Protein AF-A0A948U7I0-F1 (afdb_monomer_lite)

Secondary structure (DSSP, 8-state):
-HHHHHHHHHHHHHHHHHHHH--GGGG----TT-TT-EEEEEEETTTTEEEES--GGGT--TT-EEEEEETTEEEEEEEEEEE-SS-EEEEEEEE-TT----TT-EEEE-HHHHHHHHHHHHHHHHHHHHHHHHHHHHHHHTT-HHHHHHHHHHHHHH-TT-HHHHHHHHHHHHHHHHHHHHHHHHHHHHHHHTT-HHHHHHHHHHHHHH-TT-HHHHHHHHHHHHHHHHHHT-------EEE-S-HHHHHHHHHHHHHHTT-EEEEEETTTTEEEEEE-------HHHHSSS------EEEEEEEEEE-TTSSSEEEEEEEEEEE--B-TT--B-----PPPHHHHHHHHHHHHHHHHHHHT-

pLDDT: mean 75.46, std 20.77, range [37.53, 97.88]

Structure (mmCIF, N/CA/C/O backbone):
data_AF-A0A948U7I0-F1
#
_entry.id   AF-A0A948U7I0-F1
#
loop_
_atom_site.group_PDB
_atom_site.id
_atom_site.type_symbol
_atom_site.label_atom_id
_atom_site.label_alt_id
_atom_site.label_comp_id
_atom_site.label_asym_id
_atom_site.label_entity_id
_atom_site.label_seq_id
_atom_site.pdbx_PDB_ins_code
_atom_site.Cartn_x
_atom_site.Cartn_y
_atom_site.Cartn_z
_atom_site.occupancy
_atom_site.B_iso_or_equiv
_atom_site.auth_seq_id
_atom_site.auth_comp_id
_atom_site.auth_asym_id
_atom_site.auth_atom_id
_atom_site.pdbx_PDB_model_num
ATOM 1 N N . MET A 1 1 ? 48.277 18.940 -44.108 1.00 48.91 1 MET A N 1
ATOM 2 C CA . MET A 1 1 ? 47.337 19.719 -43.262 1.00 48.91 1 MET A CA 1
ATOM 3 C C . MET A 1 1 ? 46.319 20.569 -44.038 1.00 48.91 1 MET A C 1
ATOM 5 O O . MET A 1 1 ? 45.149 20.509 -43.685 1.00 48.91 1 MET A O 1
ATOM 9 N N . LYS A 1 2 ? 46.681 21.292 -45.117 1.00 46.94 2 LYS A N 1
ATOM 10 C CA . LYS A 1 2 ? 45.746 22.179 -45.858 1.00 46.94 2 LYS A CA 1
ATOM 11 C C . LYS A 1 2 ? 44.497 21.490 -46.459 1.00 46.94 2 LYS A C 1
ATOM 13 O O . LYS A 1 2 ? 43.413 22.058 -46.400 1.00 46.94 2 LYS A O 1
ATOM 18 N N . ARG A 1 3 ? 44.599 20.244 -46.953 1.00 46.16 3 ARG A N 1
ATOM 19 C CA . ARG A 1 3 ? 43.441 19.487 -47.492 1.00 46.16 3 ARG A CA 1
ATOM 20 C C . ARG A 1 3 ? 42.407 19.074 -46.429 1.00 46.16 3 ARG A C 1
ATOM 22 O O . ARG A 1 3 ? 41.221 19.047 -46.737 1.00 46.16 3 ARG A O 1
ATOM 29 N N . CYS A 1 4 ? 42.818 18.811 -45.183 1.00 48.84 4 CYS A N 1
ATOM 30 C CA . CYS A 1 4 ? 41.876 18.496 -44.097 1.00 48.84 4 CYS A CA 1
ATOM 31 C C . CYS A 1 4 ? 41.124 19.740 -43.611 1.00 48.84 4 CYS A C 1
ATOM 33 O O . CYS A 1 4 ? 39.935 19.656 -43.322 1.00 48.84 4 CYS A O 1
ATOM 35 N N . PHE A 1 5 ? 41.792 20.898 -43.568 1.00 53.66 5 PHE A N 1
ATOM 36 C CA . PHE A 1 5 ? 41.174 22.154 -43.131 1.00 53.66 5 PHE A CA 1
ATOM 37 C C . PHE A 1 5 ? 40.103 22.647 -44.114 1.00 53.66 5 PHE A C 1
ATOM 39 O O . PHE A 1 5 ? 39.033 23.083 -43.694 1.00 53.66 5 PHE A O 1
ATOM 46 N N . LEU A 1 6 ? 40.349 22.498 -45.422 1.00 59.66 6 LEU A N 1
ATOM 47 C CA . LEU A 1 6 ? 39.388 22.884 -46.458 1.00 59.66 6 LEU A CA 1
ATOM 48 C C . LEU A 1 6 ? 38.150 21.971 -46.467 1.00 59.66 6 LEU A C 1
ATOM 50 O O . LEU A 1 6 ? 37.025 22.467 -46.502 1.00 59.66 6 LEU A O 1
ATOM 54 N N . LYS A 1 7 ? 38.345 20.648 -46.322 1.00 59.06 7 LYS A N 1
ATOM 55 C CA . LYS A 1 7 ? 37.235 19.700 -46.113 1.00 59.06 7 LYS A CA 1
ATOM 56 C C . LYS A 1 7 ? 36.417 20.062 -44.865 1.00 59.06 7 LYS A C 1
ATOM 58 O O . LYS A 1 7 ? 35.193 20.000 -44.888 1.00 59.06 7 LYS A O 1
ATOM 63 N N . PHE A 1 8 ? 37.073 20.492 -43.786 1.00 60.41 8 PHE A N 1
ATOM 64 C CA . PHE A 1 8 ? 36.407 20.822 -42.525 1.00 60.41 8 PHE A CA 1
ATOM 65 C C . PHE A 1 8 ? 35.546 22.092 -42.602 1.00 60.41 8 PHE A C 1
ATOM 67 O O . PHE A 1 8 ? 34.395 22.077 -42.160 1.00 60.41 8 PHE A O 1
ATOM 74 N N . ALA A 1 9 ? 36.075 23.171 -43.186 1.00 69.00 9 ALA A N 1
ATOM 75 C CA . ALA A 1 9 ? 35.348 24.431 -43.344 1.00 69.00 9 ALA A CA 1
ATOM 76 C C . ALA A 1 9 ? 34.135 24.275 -44.278 1.00 69.00 9 ALA A C 1
ATOM 78 O O . ALA A 1 9 ? 33.042 24.749 -43.966 1.00 69.00 9 ALA A O 1
ATOM 79 N N . MET A 1 10 ? 34.294 23.526 -45.372 1.00 66.44 10 MET A N 1
ATOM 80 C CA . MET A 1 10 ? 33.235 23.329 -46.360 1.00 66.44 10 MET A CA 1
ATOM 81 C C . MET A 1 10 ? 32.097 22.433 -45.846 1.00 66.44 10 MET A C 1
ATOM 83 O O . MET A 1 10 ? 30.933 22.731 -46.099 1.00 66.44 10 MET A O 1
ATOM 87 N N . VAL A 1 11 ? 32.391 21.397 -45.047 1.00 62.66 11 VAL A N 1
ATOM 88 C CA . VAL A 1 11 ? 31.353 20.563 -44.404 1.00 62.66 11 VAL A CA 1
ATOM 89 C C . VAL A 1 11 ? 30.527 21.370 -43.398 1.00 62.66 11 VAL A C 1
ATOM 91 O O . VAL A 1 11 ? 29.320 21.161 -43.284 1.00 62.66 11 VAL A O 1
ATOM 94 N N . ILE A 1 12 ? 31.149 22.297 -42.661 1.00 65.56 12 ILE A N 1
ATOM 95 C CA . ILE A 1 12 ? 30.419 23.185 -41.745 1.00 65.56 12 ILE A CA 1
ATOM 96 C C . ILE A 1 12 ? 29.505 24.120 -42.536 1.00 65.56 12 ILE A C 1
ATOM 98 O O . ILE A 1 12 ? 28.325 24.189 -42.205 1.00 65.56 12 ILE A O 1
ATOM 102 N N . PHE A 1 13 ? 30.023 24.746 -43.596 1.00 71.12 13 PHE A N 1
ATOM 103 C CA . PHE A 1 13 ? 29.279 25.678 -44.444 1.00 71.12 13 PHE A CA 1
ATOM 104 C C . PHE A 1 13 ? 28.100 25.006 -45.174 1.00 71.12 13 PHE A C 1
ATOM 106 O O . PHE A 1 13 ? 26.979 25.518 -45.150 1.00 71.12 13 PHE A O 1
ATOM 113 N N . MET A 1 14 ? 28.308 23.807 -45.728 1.00 63.12 14 MET A N 1
ATOM 114 C CA . MET A 1 14 ? 27.259 23.012 -46.379 1.00 63.12 14 MET A CA 1
ATOM 115 C C . MET A 1 14 ? 26.174 22.546 -45.401 1.00 63.12 14 MET A C 1
ATOM 117 O O . MET A 1 14 ? 24.993 22.618 -45.724 1.00 63.12 14 MET A O 1
ATOM 121 N N . LEU A 1 15 ? 26.528 22.118 -44.183 1.00 55.41 15 LEU A N 1
ATOM 122 C CA . LEU A 1 15 ? 25.527 21.715 -43.183 1.00 55.41 15 LEU A CA 1
ATOM 123 C C . LEU A 1 15 ? 24.644 22.888 -42.724 1.00 55.41 15 LEU A C 1
ATOM 125 O O . LEU A 1 15 ? 23.474 22.669 -42.414 1.00 55.41 15 LEU A O 1
ATOM 129 N N . THR A 1 16 ? 25.170 24.117 -42.699 1.00 62.78 16 THR A N 1
ATOM 130 C CA . THR A 1 16 ? 24.367 25.330 -42.458 1.00 62.78 16 THR A CA 1
ATOM 131 C C . THR A 1 16 ? 23.442 25.665 -43.627 1.00 62.78 16 THR A C 1
ATOM 133 O O . THR A 1 16 ? 22.293 26.021 -43.386 1.00 62.78 16 THR A O 1
ATOM 136 N N . LEU A 1 17 ? 23.884 25.483 -44.876 1.00 57.69 17 LEU A N 1
ATOM 137 C CA . LEU A 1 17 ? 23.057 25.731 -46.067 1.00 57.69 17 LEU A CA 1
ATOM 138 C C . LEU A 1 17 ? 21.932 24.698 -46.233 1.00 57.69 17 LEU A C 1
ATOM 140 O O . LEU A 1 17 ? 20.801 25.056 -46.552 1.00 57.69 17 LEU A O 1
ATOM 144 N N . ILE A 1 18 ? 22.204 23.422 -45.946 1.00 55.38 18 ILE A N 1
ATOM 145 C CA . ILE A 1 18 ? 21.203 22.345 -46.028 1.00 55.38 18 ILE A CA 1
ATOM 146 C C . ILE A 1 18 ? 20.072 22.562 -45.008 1.00 55.38 18 ILE A C 1
ATOM 148 O O . ILE A 1 18 ? 18.928 22.217 -45.292 1.00 55.38 18 ILE A O 1
ATOM 152 N N . SER A 1 19 ? 20.332 23.213 -43.867 1.00 52.69 19 SER A N 1
ATOM 153 C CA . SER A 1 19 ? 19.273 23.573 -42.909 1.00 52.69 19 SER A CA 1
ATOM 154 C C . SER A 1 19 ? 18.210 24.518 -43.491 1.00 52.69 19 SER A C 1
ATOM 156 O O . SER A 1 19 ? 17.125 24.594 -42.921 1.00 52.69 19 SER A O 1
ATOM 158 N N . GLY A 1 20 ? 18.507 25.226 -44.589 1.00 46.78 20 GLY A N 1
ATOM 159 C CA . GLY A 1 20 ? 17.573 26.125 -45.274 1.00 46.78 20 GLY A CA 1
ATOM 160 C C . GLY A 1 20 ? 16.960 25.569 -46.566 1.00 46.78 20 GLY A C 1
ATOM 161 O O . GLY A 1 20 ? 16.037 26.183 -47.084 1.00 46.78 20 GLY A O 1
ATOM 162 N N . TYR A 1 21 ? 17.446 24.435 -47.093 1.00 45.91 21 TYR A N 1
ATOM 163 C CA . TYR A 1 21 ? 17.105 23.959 -48.450 1.00 45.91 21 TYR A CA 1
ATOM 164 C C . TYR A 1 21 ? 16.397 22.595 -48.508 1.00 45.91 21 TYR A C 1
ATOM 166 O O . TYR A 1 21 ? 16.051 22.117 -49.589 1.00 45.91 21 TYR A O 1
ATOM 174 N N . VAL A 1 22 ? 16.170 21.933 -47.370 1.00 44.09 22 VAL A N 1
ATOM 175 C CA . VAL A 1 22 ? 15.432 20.661 -47.360 1.00 44.09 22 VAL A CA 1
ATOM 176 C C . VAL A 1 22 ? 13.934 20.948 -47.466 1.00 44.09 22 VAL A C 1
ATOM 178 O O . VAL A 1 22 ? 13.287 21.293 -46.481 1.00 44.09 22 VAL A O 1
ATOM 181 N N . SER A 1 23 ? 13.399 20.789 -48.679 1.00 42.59 23 SER A N 1
ATOM 182 C CA . SER A 1 23 ? 11.959 20.790 -48.958 1.00 42.59 23 SER A CA 1
ATOM 183 C C . SER A 1 23 ? 11.224 19.789 -48.053 1.00 42.59 23 SER A C 1
ATOM 185 O O . SER A 1 23 ? 11.669 18.648 -47.877 1.00 42.59 23 SER A O 1
ATOM 187 N N . SER A 1 24 ? 10.095 20.215 -47.479 1.00 49.28 24 SER A N 1
ATOM 188 C CA . SER A 1 24 ? 9.271 19.454 -46.526 1.00 49.28 24 SER A CA 1
ATOM 189 C C . SER A 1 24 ? 8.786 18.101 -47.057 1.00 49.28 24 SER A C 1
ATOM 191 O O . SER A 1 24 ? 8.511 17.195 -46.269 1.00 49.28 24 SER A O 1
ATOM 193 N N . ASP A 1 25 ? 8.761 17.918 -48.375 1.00 41.22 25 ASP A N 1
ATOM 194 C CA . ASP A 1 25 ? 8.240 16.710 -49.021 1.00 41.22 25 ASP A CA 1
ATOM 195 C C . ASP A 1 25 ? 9.166 15.486 -48.899 1.00 41.22 25 ASP A C 1
ATOM 197 O O . ASP A 1 25 ? 8.699 14.347 -48.941 1.00 41.22 25 ASP A O 1
ATOM 201 N N . ALA A 1 26 ? 10.471 15.674 -48.653 1.00 44.03 26 ALA A N 1
ATOM 202 C CA . ALA A 1 26 ? 11.415 14.563 -48.456 1.00 44.03 26 ALA A CA 1
ATOM 203 C C . ALA A 1 26 ? 11.403 13.976 -47.025 1.00 44.03 26 ALA A C 1
ATOM 205 O O . ALA A 1 26 ? 12.039 12.949 -46.767 1.00 44.03 26 ALA A O 1
ATOM 206 N N . LEU A 1 27 ? 10.684 14.610 -46.091 1.00 45.09 27 LEU A N 1
ATOM 207 C CA . LEU A 1 27 ? 10.578 14.216 -44.679 1.00 45.09 27 LEU A CA 1
ATOM 208 C C . LEU A 1 27 ? 9.350 13.342 -44.368 1.00 45.09 27 LEU A C 1
ATOM 210 O O . LEU A 1 27 ? 9.202 12.877 -43.236 1.00 45.09 27 LEU A O 1
ATOM 214 N N . ALA A 1 28 ? 8.480 13.083 -45.346 1.00 43.69 28 ALA A N 1
ATOM 215 C CA . ALA A 1 28 ? 7.248 12.335 -45.127 1.00 43.69 28 ALA A CA 1
ATOM 216 C C . ALA A 1 28 ? 7.418 10.826 -45.400 1.00 43.69 28 ALA A C 1
ATOM 218 O O . ALA A 1 28 ? 7.770 10.410 -46.501 1.00 43.69 28 ALA A O 1
ATOM 219 N N . LYS A 1 29 ? 7.054 10.017 -44.391 1.00 42.56 29 LYS A N 1
ATOM 220 C CA . LYS A 1 29 ? 6.956 8.537 -44.357 1.00 42.56 29 LYS A CA 1
ATOM 221 C C . LYS A 1 29 ? 8.231 7.767 -43.978 1.00 42.56 29 LYS A C 1
ATOM 223 O O . LYS A 1 29 ? 8.702 6.909 -44.719 1.00 42.56 29 LYS A O 1
ATOM 228 N N . THR A 1 30 ? 8.690 7.938 -42.742 1.00 42.84 30 THR A N 1
ATOM 229 C CA . THR A 1 30 ? 9.274 6.821 -41.980 1.00 42.84 30 THR A CA 1
ATOM 230 C C . THR A 1 30 ? 8.365 6.533 -40.788 1.00 42.84 30 THR A C 1
ATOM 232 O O . THR A 1 30 ? 7.990 7.441 -40.045 1.00 42.84 30 THR A O 1
ATOM 235 N N . LYS A 1 31 ? 7.918 5.276 -40.641 1.00 41.69 31 LYS A N 1
ATOM 236 C CA . LYS A 1 31 ? 7.139 4.850 -39.471 1.00 41.69 31 LYS A CA 1
ATOM 237 C C . LYS A 1 31 ? 7.971 5.153 -38.223 1.00 41.69 31 LYS A C 1
ATOM 239 O O . LYS A 1 31 ? 9.112 4.718 -38.100 1.00 41.69 31 LYS A O 1
ATOM 244 N N . LYS A 1 32 ? 7.392 5.949 -37.331 1.00 38.66 32 LYS A N 1
ATOM 245 C CA . LYS A 1 32 ? 7.986 6.398 -36.073 1.00 38.66 32 LYS A CA 1
ATOM 246 C C . LYS A 1 32 ? 8.300 5.160 -35.218 1.00 38.66 32 LYS A C 1
ATOM 248 O O . LYS A 1 32 ? 7.370 4.538 -34.720 1.00 38.66 32 LYS A O 1
ATOM 253 N N . GLY A 1 33 ? 9.576 4.791 -35.081 1.00 40.56 33 GLY A N 1
ATOM 254 C CA . GLY A 1 33 ? 10.010 3.777 -34.110 1.00 40.56 33 GLY A CA 1
ATOM 255 C C . GLY A 1 33 ? 10.994 2.712 -34.592 1.00 40.56 33 GLY A C 1
ATOM 256 O O . GLY A 1 33 ? 11.504 1.994 -33.742 1.00 40.56 33 GLY A O 1
ATOM 257 N N . ASP A 1 34 ? 11.310 2.621 -35.887 1.00 48.25 34 ASP A N 1
ATOM 258 C CA . ASP A 1 34 ? 12.339 1.688 -36.360 1.00 48.25 34 ASP A CA 1
ATOM 259 C C . ASP A 1 34 ? 13.625 2.472 -36.704 1.00 48.25 34 ASP A C 1
ATOM 261 O O . ASP A 1 34 ? 13.698 3.094 -37.767 1.00 48.25 34 ASP A O 1
ATOM 265 N N . PRO A 1 35 ? 14.645 2.515 -35.819 1.00 51.53 35 PRO A N 1
ATOM 266 C CA . PRO A 1 35 ? 15.915 3.226 -36.053 1.00 51.53 35 PRO A CA 1
ATOM 267 C C . PRO A 1 35 ? 16.783 2.574 -37.147 1.00 51.53 35 PRO A C 1
ATOM 269 O O . PRO A 1 35 ? 17.958 2.892 -37.315 1.00 51.53 35 PRO A O 1
ATOM 272 N N . SER A 1 36 ? 16.224 1.615 -37.874 1.00 61.44 36 SER A N 1
ATOM 273 C CA . SER A 1 36 ? 16.934 0.641 -38.688 1.00 61.44 36 SER A CA 1
ATOM 274 C C . SER A 1 36 ? 17.182 1.104 -40.127 1.00 61.44 36 SER A C 1
ATOM 276 O O . SER A 1 36 ? 18.024 0.511 -40.803 1.00 61.44 36 SER A O 1
ATOM 278 N N . PHE A 1 37 ? 16.527 2.179 -40.594 1.00 81.44 37 PHE A N 1
ATOM 279 C CA . PHE A 1 37 ? 16.664 2.655 -41.975 1.00 81.44 37 PHE A CA 1
ATOM 280 C C . PHE A 1 37 ? 16.735 4.184 -42.070 1.00 81.44 37 PHE A C 1
ATOM 282 O O . PHE A 1 37 ? 15.770 4.893 -41.789 1.00 81.44 37 PHE A O 1
ATOM 289 N N . GLY A 1 38 ? 17.878 4.691 -42.524 1.00 93.19 38 GLY A N 1
ATOM 290 C CA . GLY A 1 38 ? 18.048 6.080 -42.947 1.00 93.19 38 GLY A CA 1
ATOM 291 C C . GLY A 1 38 ? 18.065 6.215 -44.464 1.00 93.19 38 GLY A C 1
ATOM 292 O O . GLY A 1 38 ? 17.930 5.238 -45.199 1.00 93.19 38 GLY A O 1
ATOM 293 N N . ARG A 1 39 ? 18.304 7.431 -44.947 1.00 95.62 39 ARG A N 1
ATOM 294 C CA . ARG A 1 39 ? 18.554 7.750 -46.352 1.00 95.62 39 ARG A CA 1
ATOM 295 C C . ARG A 1 39 ? 19.706 8.731 -46.499 1.00 95.62 39 ARG A C 1
ATOM 297 O O . ARG A 1 39 ? 19.917 9.591 -45.641 1.00 95.62 39 ARG A O 1
ATOM 304 N N . ILE A 1 40 ? 20.401 8.631 -47.626 1.00 96.94 40 ILE A N 1
ATOM 305 C CA . ILE A 1 40 ? 21.350 9.650 -48.076 1.00 96.94 40 ILE A CA 1
ATOM 306 C C . ILE A 1 40 ? 20.556 10.885 -48.514 1.00 96.94 40 ILE A C 1
ATOM 308 O O . ILE A 1 40 ? 19.725 10.794 -49.416 1.00 96.94 40 ILE A O 1
ATOM 312 N N . VAL A 1 41 ? 20.812 12.031 -47.886 1.00 96.75 41 VAL A N 1
ATOM 313 C CA . VAL A 1 41 ? 20.196 13.326 -48.240 1.00 96.75 41 VAL A CA 1
ATOM 314 C C . VAL A 1 41 ? 21.111 14.194 -49.094 1.00 96.75 41 VAL A C 1
ATOM 316 O O . VAL A 1 41 ? 20.632 15.042 -49.836 1.00 96.75 41 VAL A O 1
ATOM 319 N N . TYR A 1 42 ? 22.421 13.967 -49.019 1.00 96.44 42 TYR A N 1
ATOM 320 C CA . TYR A 1 42 ? 23.416 14.676 -49.814 1.00 96.44 42 TYR A CA 1
ATOM 321 C C . TYR A 1 42 ? 24.613 13.767 -50.083 1.00 96.44 42 TYR A C 1
ATOM 323 O O . TYR A 1 42 ? 24.980 12.956 -49.230 1.00 96.44 42 TYR A O 1
ATOM 331 N N . ILE A 1 43 ? 25.233 13.918 -51.251 1.00 95.62 43 ILE A N 1
ATOM 332 C CA . ILE A 1 43 ? 26.447 13.199 -51.625 1.00 95.62 43 ILE A CA 1
ATOM 333 C C . ILE A 1 43 ? 27.387 14.104 -52.413 1.00 95.62 43 ILE A C 1
ATOM 335 O O . ILE A 1 43 ? 26.969 14.798 -53.335 1.00 95.62 43 ILE A O 1
ATOM 339 N N . ASP A 1 44 ? 28.667 14.025 -52.074 1.00 93.69 44 ASP A N 1
ATOM 340 C CA . ASP A 1 44 ? 29.772 14.563 -52.851 1.00 93.69 44 ASP A CA 1
ATOM 341 C C . ASP A 1 44 ? 30.739 13.416 -53.175 1.00 93.69 44 ASP A C 1
ATOM 343 O O . ASP A 1 44 ? 31.537 12.977 -52.340 1.00 93.69 44 ASP A O 1
ATOM 347 N N . GLN A 1 45 ? 30.635 12.892 -54.399 1.00 90.19 45 GLN A N 1
ATOM 348 C CA . GLN A 1 45 ? 31.451 11.762 -54.854 1.00 90.19 45 GLN A CA 1
ATOM 349 C C . GLN A 1 45 ? 32.924 12.149 -55.022 1.00 90.19 45 GLN A C 1
ATOM 351 O O . GLN A 1 45 ? 33.797 11.318 -54.780 1.00 90.19 45 GLN A O 1
ATOM 356 N N . ASN A 1 46 ? 33.210 13.410 -55.359 1.00 89.75 46 ASN A N 1
ATOM 357 C CA . ASN A 1 46 ? 34.578 13.900 -55.531 1.00 89.75 46 ASN A CA 1
ATOM 358 C C . ASN A 1 46 ? 35.315 13.945 -54.189 1.00 89.75 46 ASN A C 1
ATOM 360 O O . ASN A 1 46 ? 36.520 13.704 -54.120 1.00 89.75 46 ASN A O 1
ATOM 364 N N . MET A 1 47 ? 34.588 14.234 -53.108 1.00 89.81 47 MET A N 1
ATOM 365 C CA . MET A 1 47 ? 35.146 14.263 -51.756 1.00 89.81 47 MET A CA 1
ATOM 366 C C . MET A 1 47 ? 35.029 12.940 -50.992 1.00 89.81 47 MET A C 1
ATOM 368 O O . MET A 1 47 ? 35.570 12.869 -49.882 1.00 89.81 47 MET A O 1
ATOM 372 N N . ALA A 1 48 ? 34.392 11.924 -51.590 1.00 92.44 48 ALA A N 1
ATOM 373 C CA . ALA A 1 48 ? 34.031 10.650 -50.967 1.00 92.44 48 ALA A CA 1
ATOM 374 C C . ALA A 1 48 ? 33.209 10.842 -49.680 1.00 92.44 48 ALA A C 1
ATOM 376 O O . ALA A 1 48 ? 33.517 10.270 -48.638 1.00 92.44 48 ALA A O 1
ATOM 377 N N . PHE A 1 49 ? 32.176 11.682 -49.750 1.00 94.12 49 PHE A N 1
ATOM 378 C CA . PHE A 1 49 ? 31.440 12.172 -48.588 1.00 94.12 49 PHE A CA 1
ATOM 379 C C . PHE A 1 49 ? 29.925 12.098 -48.797 1.00 94.12 49 PHE A C 1
ATOM 381 O O . PHE A 1 49 ? 29.419 12.408 -49.875 1.00 94.12 49 PHE A O 1
ATOM 388 N N . VAL A 1 50 ? 29.180 11.741 -47.752 1.00 96.75 50 VAL A N 1
ATOM 389 C CA . VAL A 1 50 ? 27.712 11.728 -47.746 1.00 96.75 50 VAL A CA 1
ATOM 390 C C . VAL A 1 50 ? 27.149 12.338 -46.466 1.00 96.75 50 VAL A C 1
ATOM 392 O O . VAL A 1 50 ? 27.777 12.324 -45.408 1.00 96.75 50 VAL A O 1
ATOM 395 N N . VAL A 1 51 ? 25.915 12.829 -46.541 1.00 96.56 51 VAL A N 1
ATOM 396 C CA . VAL A 1 51 ? 25.105 13.177 -45.368 1.00 96.56 51 VAL A CA 1
ATOM 397 C C . VAL A 1 51 ? 23.887 12.269 -45.341 1.00 96.56 51 VAL A C 1
ATOM 399 O O . VAL A 1 51 ? 23.199 12.111 -46.351 1.00 96.56 51 VAL A O 1
ATOM 402 N N . ILE A 1 52 ? 23.606 11.694 -44.176 1.00 96.62 52 ILE A N 1
ATOM 403 C CA . ILE A 1 52 ? 22.441 10.845 -43.924 1.00 96.62 52 ILE A CA 1
ATOM 404 C C . ILE A 1 52 ? 21.473 11.527 -42.960 1.00 96.62 52 ILE A C 1
ATOM 406 O O . ILE A 1 52 ? 21.888 12.266 -42.064 1.00 96.62 52 ILE A O 1
ATOM 410 N N . ASN A 1 53 ? 20.178 11.251 -43.110 1.00 95.31 53 ASN A N 1
ATOM 411 C CA . ASN A 1 53 ? 19.113 11.745 -42.221 1.00 95.31 53 ASN A CA 1
ATOM 412 C C . ASN A 1 53 ? 18.997 10.979 -40.890 1.00 95.31 53 ASN A C 1
ATOM 414 O O . ASN A 1 53 ? 17.904 10.857 -40.342 1.00 95.31 53 ASN A O 1
ATOM 418 N N . LEU A 1 54 ? 20.120 10.469 -40.387 1.00 93.06 54 LEU A N 1
ATOM 419 C CA . LEU A 1 54 ? 20.225 9.844 -39.076 1.00 93.06 54 LEU A CA 1
ATOM 420 C C . LEU A 1 54 ? 21.221 10.641 -38.236 1.00 93.06 54 LEU A C 1
ATOM 422 O O . LEU A 1 54 ? 22.329 10.923 -38.691 1.00 93.06 54 LEU A O 1
ATOM 426 N N . GLY A 1 55 ? 20.848 11.017 -37.019 1.00 91.88 55 GLY A N 1
ATOM 427 C CA . GLY A 1 55 ? 21.673 11.800 -36.101 1.00 91.88 55 GLY A CA 1
ATOM 428 C C . GLY A 1 55 ? 21.759 11.208 -34.697 1.00 91.88 55 GLY A C 1
ATOM 429 O O . GLY A 1 55 ? 21.361 10.075 -34.438 1.00 91.88 55 GLY A O 1
ATOM 430 N N . LYS A 1 56 ? 22.240 12.019 -33.749 1.00 89.50 56 LYS A N 1
ATOM 431 C CA . LYS A 1 56 ? 22.356 11.667 -32.324 1.00 89.50 56 LYS A CA 1
ATOM 432 C C . LYS A 1 56 ? 21.012 11.242 -31.725 1.00 89.50 56 LYS A C 1
ATOM 434 O O . LYS A 1 56 ? 20.983 10.369 -30.865 1.00 89.50 56 LYS A O 1
ATOM 439 N N . LYS A 1 57 ? 19.905 11.850 -32.172 1.00 88.06 57 LYS A N 1
ATOM 440 C CA . LYS A 1 57 ? 18.548 11.482 -31.728 1.00 88.06 57 LYS A CA 1
ATOM 441 C C . LYS A 1 57 ? 18.161 10.055 -32.147 1.00 88.06 57 LYS A C 1
ATOM 443 O O . LYS A 1 57 ? 17.335 9.445 -31.484 1.00 88.06 57 LYS A O 1
ATOM 448 N N . ASP A 1 58 ? 18.761 9.560 -33.228 1.00 85.81 58 ASP A N 1
ATOM 449 C CA . ASP A 1 58 ? 18.501 8.250 -33.828 1.00 85.81 58 ASP A CA 1
ATOM 450 C C . ASP A 1 58 ? 19.534 7.203 -33.357 1.00 85.81 58 ASP A C 1
ATOM 452 O O . ASP A 1 58 ? 19.591 6.098 -33.885 1.00 85.81 58 ASP A O 1
ATOM 456 N N . GLY A 1 59 ? 20.375 7.548 -32.371 1.00 85.06 59 GLY A N 1
ATOM 457 C CA . GLY A 1 59 ? 21.389 6.655 -31.803 1.00 85.06 59 GLY A CA 1
ATOM 458 C C . GLY A 1 59 ? 22.685 6.549 -32.612 1.00 85.06 59 GLY A C 1
ATOM 459 O O . GLY A 1 59 ? 23.518 5.704 -32.298 1.00 85.06 59 GLY A O 1
ATOM 460 N N . VAL A 1 60 ? 22.885 7.390 -33.632 1.00 88.75 60 VAL A N 1
ATOM 461 C CA . VAL A 1 60 ? 24.126 7.387 -34.419 1.00 88.75 60 VAL A CA 1
ATOM 462 C C . VAL A 1 60 ? 25.273 7.990 -33.614 1.00 88.75 60 VAL A C 1
ATOM 464 O O . VAL A 1 60 ? 25.157 9.097 -33.084 1.00 88.75 60 VAL A O 1
ATOM 467 N N . GLU A 1 61 ? 26.403 7.288 -33.566 1.00 89.94 61 GLU A N 1
ATOM 468 C CA . GLU A 1 61 ? 27.650 7.769 -32.971 1.00 89.94 61 GLU A CA 1
ATOM 469 C C . GLU A 1 61 ? 28.730 7.984 -34.041 1.00 89.94 61 GLU A C 1
ATOM 471 O O . GLU A 1 61 ? 28.610 7.553 -35.190 1.00 89.94 61 GLU A O 1
ATOM 476 N N . LYS A 1 62 ? 29.804 8.683 -33.660 1.00 92.50 62 LYS A N 1
ATOM 477 C CA . LYS A 1 62 ? 31.005 8.765 -34.492 1.00 92.50 62 LYS A CA 1
ATOM 478 C C . LYS A 1 62 ? 31.554 7.349 -34.709 1.00 92.50 62 LYS A C 1
ATOM 480 O O . LYS A 1 62 ? 31.481 6.515 -33.813 1.00 92.50 62 LYS A O 1
ATOM 485 N N . ASP A 1 63 ? 32.084 7.104 -35.900 1.00 89.75 63 ASP A N 1
ATOM 486 C CA . ASP A 1 63 ? 32.643 5.835 -36.363 1.00 89.75 63 ASP A CA 1
ATOM 487 C C . ASP A 1 63 ? 31.619 4.707 -36.589 1.00 89.75 63 ASP A C 1
ATOM 489 O O . ASP A 1 63 ? 32.014 3.577 -36.870 1.00 89.75 63 ASP A O 1
ATOM 493 N N . PHE A 1 64 ? 30.310 4.992 -36.539 1.00 90.38 64 PHE A N 1
ATOM 494 C CA . PHE A 1 64 ? 29.289 4.033 -36.972 1.00 90.38 64 PHE A CA 1
ATOM 495 C C . PHE A 1 64 ? 29.369 3.783 -38.476 1.00 90.38 64 PHE A C 1
ATOM 497 O O 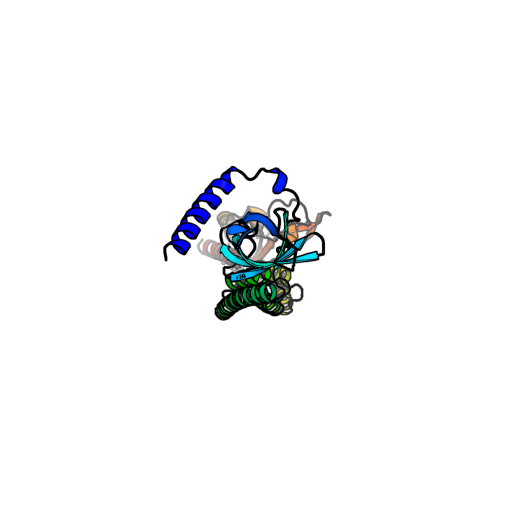. PHE A 1 64 ? 29.284 4.726 -39.265 1.00 90.38 64 PHE A O 1
ATOM 504 N N . SER A 1 65 ? 29.446 2.513 -38.869 1.00 91.94 65 SER A N 1
ATOM 505 C CA . SER A 1 65 ? 29.357 2.111 -40.271 1.00 91.94 65 SER A CA 1
ATOM 506 C C . SER A 1 65 ? 27.926 1.729 -40.651 1.00 91.94 65 SER A C 1
ATOM 508 O O . SER A 1 65 ? 27.202 1.082 -39.883 1.00 91.94 65 SER A O 1
ATOM 510 N N . PHE A 1 66 ? 27.541 2.094 -41.868 1.00 94.06 66 PHE A N 1
ATOM 511 C CA . PHE A 1 66 ? 26.269 1.743 -42.479 1.00 94.06 66 PHE A CA 1
ATOM 512 C C . PHE A 1 66 ? 26.497 1.078 -43.827 1.00 94.06 66 PHE A C 1
ATOM 514 O O . PHE A 1 66 ? 27.359 1.481 -44.606 1.00 94.06 66 PHE A O 1
ATOM 521 N N . GLU A 1 67 ? 25.655 0.103 -44.125 1.00 94.56 67 GLU A N 1
ATOM 522 C CA . GLU A 1 67 ? 25.507 -0.461 -45.453 1.00 94.56 67 GLU A CA 1
ATOM 523 C C . GLU A 1 67 ? 24.484 0.363 -46.240 1.00 94.56 67 GLU A C 1
ATOM 525 O O . GLU A 1 67 ? 23.390 0.659 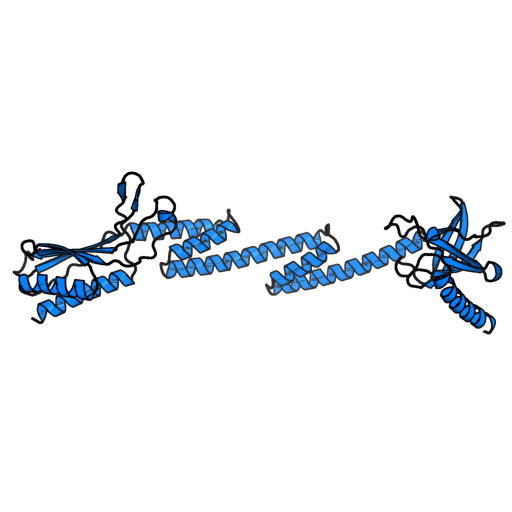-45.753 1.00 94.56 67 GLU A O 1
ATOM 530 N N . VAL A 1 68 ? 24.832 0.730 -47.469 1.00 95.44 68 VAL A N 1
ATOM 531 C CA . VAL A 1 68 ? 23.977 1.509 -48.368 1.00 95.44 68 VAL A CA 1
ATOM 532 C C . VAL A 1 68 ? 23.308 0.576 -49.367 1.00 95.44 68 VAL A C 1
ATOM 534 O O . VAL A 1 68 ? 23.976 -0.225 -50.020 1.00 95.44 68 VAL A O 1
ATOM 537 N N . TYR A 1 69 ? 21.997 0.712 -49.525 1.00 94.75 69 TYR A N 1
ATOM 538 C CA . TYR A 1 69 ? 21.153 -0.099 -50.390 1.00 94.75 69 TYR A CA 1
ATOM 539 C C . TYR A 1 69 ? 20.355 0.773 -51.355 1.00 94.75 69 TYR A C 1
ATOM 541 O O . TYR A 1 69 ? 19.819 1.820 -50.987 1.00 94.75 69 TYR A O 1
ATOM 549 N N . ARG A 1 70 ? 20.197 0.288 -52.586 1.00 95.06 70 ARG A N 1
ATOM 550 C CA . ARG A 1 70 ? 19.214 0.801 -53.541 1.00 95.06 70 ARG A CA 1
ATOM 551 C C . ARG A 1 70 ? 18.232 -0.316 -53.833 1.00 95.06 70 ARG A C 1
ATOM 553 O O . ARG A 1 70 ? 18.622 -1.333 -54.408 1.00 95.06 70 ARG A O 1
ATOM 560 N N . ARG A 1 71 ? 16.971 -0.122 -53.436 1.00 90.00 71 ARG A N 1
ATOM 561 C CA . ARG A 1 71 ? 15.988 -1.216 -53.350 1.00 90.00 71 ARG A CA 1
ATOM 562 C C . ARG A 1 71 ? 16.568 -2.302 -52.428 1.00 90.00 71 ARG A C 1
ATOM 564 O O . ARG A 1 71 ? 16.903 -1.979 -51.292 1.00 90.00 71 ARG A O 1
ATOM 571 N N . ASP A 1 72 ? 16.815 -3.503 -52.939 1.00 90.12 72 ASP A N 1
ATOM 572 C CA . ASP A 1 72 ? 17.387 -4.624 -52.175 1.00 90.12 72 ASP A CA 1
ATOM 573 C C . ASP A 1 72 ? 18.843 -4.937 -52.539 1.00 90.12 72 ASP A C 1
ATOM 575 O O . ASP A 1 72 ? 19.421 -5.928 -52.103 1.00 90.12 72 ASP A O 1
ATOM 579 N N . THR A 1 73 ? 19.471 -4.084 -53.348 1.00 93.19 73 THR A N 1
ATOM 580 C CA . THR A 1 73 ? 20.846 -4.289 -53.803 1.00 93.19 73 THR A CA 1
ATOM 581 C C . THR A 1 73 ? 21.821 -3.453 -52.978 1.00 93.19 73 THR A C 1
ATOM 583 O O . THR A 1 73 ? 21.705 -2.226 -52.948 1.00 93.19 73 THR A O 1
ATOM 586 N N . LYS A 1 74 ? 22.817 -4.098 -52.352 1.00 94.31 74 LYS A N 1
ATOM 587 C CA . LYS A 1 74 ? 23.904 -3.413 -51.631 1.00 94.31 74 LYS A CA 1
ATOM 588 C C . LYS A 1 74 ? 24.787 -2.630 -52.618 1.00 94.31 74 LYS A C 1
ATOM 590 O O . LYS A 1 74 ? 25.243 -3.162 -53.636 1.00 94.31 74 LYS A O 1
ATOM 595 N N . ILE A 1 75 ? 24.985 -1.346 -52.334 1.00 96.56 75 ILE A N 1
ATOM 596 C CA . ILE A 1 75 ? 25.696 -0.366 -53.172 1.00 96.56 75 ILE A CA 1
ATOM 597 C C . ILE A 1 75 ? 27.082 -0.060 -52.618 1.00 96.56 75 ILE A C 1
ATOM 599 O O . ILE A 1 75 ? 28.030 0.095 -53.387 1.00 96.56 75 ILE A O 1
ATOM 603 N N . GLY A 1 76 ? 27.219 -0.027 -51.297 1.00 94.88 76 GLY A N 1
ATOM 604 C CA . GLY A 1 76 ? 28.492 0.246 -50.653 1.00 94.88 76 GLY A CA 1
ATOM 605 C C . GLY A 1 76 ? 28.350 0.407 -49.152 1.00 94.88 76 GLY A C 1
ATOM 606 O O . GLY A 1 76 ? 27.339 0.015 -48.567 1.00 94.88 76 GLY A O 1
ATOM 607 N N . GLU A 1 77 ? 29.374 0.991 -48.551 1.00 94.81 77 GLU A N 1
ATOM 608 C CA . GLU A 1 77 ? 29.499 1.177 -47.111 1.00 94.81 77 GLU A CA 1
ATOM 609 C C . GLU A 1 77 ? 29.992 2.591 -46.817 1.00 94.81 77 GLU A C 1
ATOM 611 O O . GLU A 1 77 ? 30.812 3.151 -47.551 1.00 94.81 77 GLU A O 1
ATOM 616 N N . ILE A 1 78 ? 29.448 3.182 -45.759 1.00 95.69 78 ILE A N 1
ATOM 617 C CA . ILE A 1 78 ? 29.788 4.530 -45.305 1.00 95.69 78 ILE A CA 1
ATOM 618 C C . ILE A 1 78 ? 30.107 4.493 -43.816 1.00 95.69 78 ILE A C 1
ATOM 620 O O . ILE A 1 78 ? 29.500 3.713 -43.080 1.00 95.69 78 ILE A O 1
ATOM 624 N N . LYS A 1 79 ? 30.998 5.369 -43.354 1.00 94.38 79 LYS A N 1
ATOM 625 C CA . LYS A 1 79 ? 31.373 5.490 -41.944 1.00 94.38 79 LYS A CA 1
ATOM 626 C C . LYS A 1 79 ? 31.179 6.907 -41.438 1.00 94.38 79 LYS A C 1
ATOM 628 O O . LYS A 1 79 ? 31.712 7.865 -41.989 1.00 94.38 79 LYS A O 1
ATOM 633 N N . VAL A 1 80 ? 30.408 7.049 -40.368 1.00 94.94 80 VAL A N 1
ATOM 634 C CA . VAL A 1 80 ? 30.049 8.345 -39.797 1.00 94.94 80 VAL A CA 1
ATOM 635 C C . VAL A 1 80 ? 31.268 9.023 -39.186 1.00 94.94 80 VAL A C 1
ATOM 637 O O . VAL A 1 80 ? 31.862 8.529 -38.235 1.00 94.94 80 VAL A O 1
ATOM 640 N N . VAL A 1 81 ? 31.601 10.212 -39.679 1.00 94.44 81 VAL A N 1
ATOM 641 C CA . VAL A 1 81 ? 32.718 11.025 -39.175 1.00 94.44 81 VAL A CA 1
ATOM 642 C C . VAL A 1 81 ? 32.260 12.133 -38.236 1.00 94.44 81 VAL A C 1
ATOM 644 O O . VAL A 1 81 ? 33.013 12.562 -37.358 1.00 94.44 81 VAL A O 1
ATOM 647 N N . LYS A 1 82 ? 31.018 12.606 -38.389 1.00 94.88 82 LYS A N 1
ATOM 648 C CA . LYS A 1 82 ? 30.470 13.689 -37.570 1.00 94.88 82 LYS A CA 1
ATOM 649 C C . LYS A 1 82 ? 28.968 13.543 -37.392 1.00 94.88 82 LYS A C 1
ATOM 651 O O . LYS A 1 82 ? 28.222 13.465 -38.361 1.00 94.88 82 LYS A O 1
ATOM 656 N N . VAL A 1 83 ? 28.530 13.605 -36.140 1.00 94.56 83 VAL A N 1
ATOM 657 C CA . VAL A 1 83 ? 27.123 13.465 -35.760 1.00 94.56 83 VAL A CA 1
ATOM 658 C C . VAL A 1 83 ? 26.549 14.824 -35.367 1.00 94.56 83 VAL A C 1
ATOM 660 O O . VAL A 1 83 ? 27.143 15.565 -34.580 1.00 94.56 83 VAL A O 1
ATOM 663 N N . ARG A 1 84 ? 25.372 15.160 -35.895 1.00 94.50 84 ARG A N 1
ATOM 664 C CA . ARG A 1 84 ? 24.519 16.266 -35.429 1.00 94.50 84 ARG A CA 1
ATOM 665 C C . ARG A 1 84 ? 23.236 15.699 -34.825 1.00 94.50 84 ARG A C 1
ATOM 667 O O . ARG A 1 84 ? 23.025 14.493 -34.804 1.00 94.50 84 ARG A O 1
ATOM 674 N N . ARG A 1 85 ? 22.358 16.565 -34.307 1.00 90.94 85 ARG A N 1
ATOM 675 C CA . ARG A 1 85 ? 21.111 16.133 -33.652 1.00 90.94 85 ARG A CA 1
ATOM 676 C C . ARG A 1 85 ? 20.234 15.277 -34.574 1.00 90.94 85 ARG A C 1
ATOM 678 O O . ARG A 1 85 ? 19.719 14.268 -34.112 1.00 90.94 85 ARG A O 1
ATOM 685 N N . THR A 1 86 ? 20.093 15.667 -35.841 1.00 93.31 86 THR A N 1
ATOM 686 C CA . THR A 1 86 ? 19.156 15.072 -36.817 1.00 93.31 86 THR A CA 1
ATOM 687 C C . THR A 1 86 ? 19.815 14.486 -38.066 1.00 93.31 86 THR A C 1
ATOM 689 O O . THR A 1 86 ? 19.151 13.777 -38.809 1.00 93.31 86 THR A O 1
ATOM 692 N N . PHE A 1 87 ? 21.089 14.792 -38.312 1.00 94.88 87 PHE A N 1
ATOM 693 C CA . PHE A 1 87 ? 21.835 14.349 -39.490 1.00 94.88 87 PHE A CA 1
ATOM 694 C C . PHE A 1 87 ? 23.231 13.906 -39.076 1.00 94.88 87 PHE A C 1
ATOM 696 O O . PHE A 1 87 ? 23.753 14.369 -38.057 1.00 94.88 87 PHE A O 1
ATOM 703 N N . SER A 1 88 ? 23.863 13.083 -39.900 1.00 96.38 88 SER A N 1
ATOM 704 C CA . SER A 1 88 ? 25.263 12.714 -39.733 1.00 96.38 88 SER A CA 1
ATOM 705 C C . SER A 1 88 ? 25.983 12.797 -41.062 1.00 96.38 88 SER A C 1
ATOM 707 O O . SER A 1 88 ? 25.437 12.463 -42.109 1.00 96.38 88 SER A O 1
ATOM 709 N N . ALA A 1 89 ? 27.215 13.268 -40.998 1.00 96.00 89 ALA A N 1
ATOM 710 C CA . ALA A 1 89 ? 28.153 13.278 -42.098 1.00 96.00 89 ALA A CA 1
ATOM 711 C C . ALA A 1 89 ? 29.004 12.007 -42.023 1.00 96.00 89 ALA A C 1
ATOM 713 O O . ALA A 1 89 ? 29.493 11.656 -40.944 1.00 96.00 89 ALA A O 1
ATOM 714 N N . ALA A 1 90 ? 29.169 11.332 -43.153 1.00 96.62 90 ALA A N 1
ATOM 715 C CA . ALA A 1 90 ? 29.889 10.076 -43.265 1.00 96.62 90 ALA A CA 1
ATOM 716 C C . ALA A 1 90 ? 30.822 10.082 -44.478 1.00 96.62 90 ALA A C 1
ATOM 718 O O . ALA A 1 90 ? 30.494 10.650 -45.518 1.00 96.62 90 ALA A O 1
ATOM 719 N N . ASP A 1 91 ? 31.965 9.427 -44.335 1.00 96.75 91 ASP A N 1
ATOM 720 C CA . ASP A 1 91 ? 32.876 9.157 -45.440 1.00 96.75 91 ASP A CA 1
ATOM 721 C C . ASP A 1 91 ? 32.432 7.878 -46.163 1.00 96.75 91 ASP A C 1
ATOM 723 O O . ASP A 1 91 ? 31.915 6.943 -45.544 1.00 96.75 91 ASP A O 1
ATOM 727 N N . ILE A 1 92 ? 32.616 7.836 -47.480 1.00 95.19 92 ILE A N 1
ATOM 728 C CA . ILE A 1 92 ? 32.377 6.646 -48.300 1.00 95.19 92 ILE A CA 1
ATOM 729 C C . ILE A 1 92 ? 33.595 5.732 -48.154 1.00 95.19 92 ILE A C 1
ATOM 731 O O . ILE A 1 92 ? 34.673 6.069 -48.638 1.00 95.19 92 ILE A O 1
ATOM 735 N N . GLU A 1 93 ? 33.431 4.582 -47.497 1.00 91.50 93 GLU A N 1
ATOM 736 C CA . GLU A 1 93 ? 34.528 3.621 -47.313 1.00 91.50 93 GLU A CA 1
ATOM 737 C C . GLU A 1 93 ? 34.722 2.765 -48.561 1.00 91.50 93 GLU A C 1
ATOM 739 O O . GLU A 1 93 ? 35.840 2.591 -49.045 1.00 91.50 93 GLU A O 1
ATOM 744 N N . TYR A 1 94 ? 33.622 2.237 -49.101 1.00 90.38 94 TYR A N 1
ATOM 745 C CA . TYR A 1 94 ? 33.665 1.333 -50.241 1.00 90.38 94 TYR A CA 1
ATOM 746 C C . TYR A 1 94 ? 32.409 1.442 -51.105 1.00 90.38 94 TYR A C 1
ATOM 748 O O . TYR A 1 94 ? 31.295 1.614 -50.608 1.00 90.38 94 TYR A O 1
ATOM 756 N N . THR A 1 95 ? 32.586 1.293 -52.418 1.00 90.38 95 THR A N 1
ATOM 757 C CA . THR A 1 95 ? 31.504 1.143 -53.399 1.00 90.38 95 THR A CA 1
ATOM 758 C C . THR A 1 95 ? 31.766 -0.096 -54.246 1.00 90.38 95 THR A C 1
ATOM 760 O O . THR A 1 95 ? 32.896 -0.350 -54.663 1.00 90.38 95 THR A O 1
ATOM 763 N N . TYR A 1 96 ? 30.728 -0.896 -54.499 1.00 87.69 96 TYR A N 1
ATOM 764 C CA . TYR A 1 96 ? 30.866 -2.060 -55.377 1.00 87.69 96 TYR A CA 1
ATOM 765 C C . TYR A 1 96 ? 31.101 -1.606 -56.827 1.00 87.69 96 TYR A C 1
ATOM 767 O O . TYR A 1 96 ? 30.563 -0.584 -57.257 1.00 87.69 96 TYR A O 1
ATOM 775 N N . LYS A 1 97 ? 31.893 -2.373 -57.595 1.00 82.88 97 LYS A N 1
ATOM 776 C CA . LYS A 1 97 ? 32.299 -2.023 -58.972 1.00 82.88 97 LYS A CA 1
ATOM 777 C C . LYS A 1 97 ? 31.106 -1.556 -59.822 1.00 82.88 97 LYS A C 1
ATOM 779 O O . LYS A 1 97 ? 30.081 -2.234 -59.889 1.00 82.88 97 LYS A O 1
ATOM 784 N N . ASN A 1 98 ? 31.269 -0.401 -60.472 1.00 84.31 98 ASN A N 1
ATOM 785 C CA . ASN A 1 98 ? 30.277 0.276 -61.321 1.00 84.31 98 ASN A CA 1
ATOM 786 C C . ASN A 1 98 ? 28.971 0.688 -60.615 1.00 84.31 98 ASN A C 1
ATOM 788 O O . ASN A 1 98 ? 27.954 0.913 -61.274 1.00 84.31 98 ASN A O 1
ATOM 792 N N . ARG A 1 99 ? 28.967 0.811 -59.282 1.00 88.44 99 ARG A N 1
ATOM 793 C CA . ARG A 1 99 ? 27.809 1.292 -58.520 1.00 88.44 99 ARG A CA 1
ATOM 794 C C . ARG A 1 99 ? 28.159 2.559 -57.758 1.00 88.44 99 ARG A C 1
ATOM 796 O O . ARG A 1 99 ? 28.969 2.549 -56.843 1.00 88.44 99 ARG A O 1
ATOM 803 N N . PHE A 1 100 ? 27.474 3.642 -58.100 1.00 92.06 100 PHE A N 1
ATOM 804 C CA . PHE A 1 100 ? 27.591 4.915 -57.400 1.00 92.06 100 PHE A CA 1
ATOM 805 C C . PHE A 1 100 ? 26.407 5.114 -56.457 1.00 92.06 100 PHE A C 1
ATOM 807 O O . PHE A 1 100 ? 25.253 4.867 -56.837 1.00 92.06 100 PHE A O 1
ATOM 814 N N . MET A 1 101 ? 26.692 5.583 -55.242 1.00 95.06 101 MET A N 1
ATOM 815 C CA . MET A 1 101 ? 25.672 6.016 -54.287 1.00 95.06 101 MET A CA 1
ATOM 816 C C . MET A 1 101 ? 24.931 7.248 -54.829 1.00 95.06 101 MET A C 1
ATOM 818 O O . MET A 1 101 ? 25.504 8.062 -55.558 1.00 95.06 101 MET A O 1
ATOM 822 N N . LYS A 1 102 ? 23.645 7.372 -54.501 1.00 96.44 102 LYS A N 1
ATOM 823 C CA . LYS A 1 102 ? 22.779 8.489 -54.897 1.00 96.44 102 LYS A CA 1
ATOM 824 C C . LYS A 1 102 ? 21.954 8.971 -53.709 1.00 96.44 102 LYS A C 1
ATOM 826 O O . LYS A 1 102 ? 21.675 8.217 -52.777 1.00 96.44 102 LYS A O 1
ATOM 831 N N . VAL A 1 103 ? 21.531 10.231 -53.776 1.00 96.12 103 VAL A N 1
ATOM 832 C CA . VAL A 1 103 ? 20.520 10.772 -52.860 1.00 96.12 103 VAL A CA 1
ATOM 833 C C . VAL A 1 103 ? 19.270 9.892 -52.928 1.00 96.12 103 VAL A C 1
ATOM 835 O O . VAL A 1 103 ? 18.837 9.495 -54.010 1.00 96.12 103 VAL A O 1
ATOM 838 N N . GLY A 1 104 ? 18.722 9.555 -51.764 1.00 93.56 104 GLY A N 1
ATOM 839 C CA . GLY A 1 104 ? 17.580 8.655 -51.615 1.00 93.56 104 GLY A CA 1
ATOM 840 C C . GLY A 1 104 ? 17.935 7.182 -51.392 1.00 93.56 104 GLY A C 1
ATOM 841 O O . GLY A 1 104 ? 17.053 6.433 -50.969 1.00 93.56 104 GLY A O 1
ATOM 842 N N . ASP A 1 105 ? 19.191 6.760 -51.598 1.00 95.94 105 ASP A N 1
ATOM 843 C CA . ASP A 1 105 ? 19.621 5.404 -51.233 1.00 95.94 105 ASP A CA 1
ATOM 844 C C . ASP A 1 105 ? 19.439 5.177 -49.722 1.00 95.94 105 ASP A C 1
ATOM 846 O O . ASP A 1 105 ? 19.650 6.078 -48.905 1.00 95.94 105 ASP A O 1
ATOM 850 N N . THR A 1 106 ? 19.014 3.969 -49.351 1.00 95.50 106 THR A N 1
ATOM 851 C CA . THR A 1 106 ? 18.685 3.592 -47.970 1.00 95.50 106 THR A CA 1
ATOM 852 C C . THR A 1 106 ? 19.943 3.172 -47.226 1.00 95.50 106 THR A C 1
ATOM 854 O O . THR A 1 106 ? 20.743 2.418 -47.767 1.00 95.50 106 THR A O 1
ATOM 857 N N . VAL A 1 107 ? 20.114 3.603 -45.979 1.00 94.44 107 VAL A N 1
ATOM 858 C CA . VAL A 1 107 ? 21.254 3.210 -45.140 1.00 94.44 107 VAL A CA 1
ATOM 859 C C . VAL A 1 107 ? 20.790 2.342 -43.978 1.00 94.44 107 VAL A C 1
ATOM 861 O O . VAL A 1 107 ? 19.794 2.660 -43.330 1.00 94.44 107 VAL A O 1
ATOM 864 N N . ARG A 1 108 ? 21.495 1.236 -43.734 1.00 92.19 108 ARG A N 1
ATOM 865 C CA . ARG A 1 108 ? 21.203 0.246 -42.687 1.00 92.19 108 ARG A CA 1
ATOM 866 C C . ARG A 1 108 ? 22.423 0.106 -41.778 1.00 92.19 108 ARG A C 1
ATOM 868 O O . ARG A 1 108 ? 23.526 -0.032 -42.306 1.00 92.19 108 ARG A O 1
ATOM 875 N N . PRO A 1 109 ? 22.287 0.167 -40.445 1.00 87.00 109 PRO A N 1
ATOM 876 C CA . PRO A 1 109 ? 23.429 -0.031 -39.562 1.00 87.00 109 PRO A CA 1
ATOM 877 C C . PRO A 1 109 ? 23.954 -1.461 -39.706 1.00 87.00 109 PRO A C 1
ATOM 879 O O . PRO A 1 109 ? 23.174 -2.407 -39.833 1.00 87.00 109 PRO A O 1
ATOM 882 N N . PHE A 1 110 ? 25.276 -1.638 -39.648 1.00 83.38 110 PHE A N 1
ATOM 883 C CA . PHE A 1 110 ? 25.856 -2.977 -39.570 1.00 83.38 110 PHE A CA 1
ATOM 884 C C . PHE A 1 110 ? 25.273 -3.739 -38.378 1.00 83.38 110 PHE A C 1
ATOM 886 O O . PHE A 1 110 ? 25.214 -3.200 -37.270 1.00 83.38 110 PHE A O 1
ATOM 893 N N . LYS A 1 111 ? 24.929 -5.019 -38.569 1.00 74.25 111 LYS A N 1
ATOM 894 C CA . LYS A 1 111 ? 24.399 -5.886 -37.501 1.00 74.25 111 LYS A CA 1
ATOM 895 C C . LYS A 1 111 ? 25.258 -5.818 -36.228 1.00 74.25 111 LYS A C 1
ATOM 897 O O . LYS A 1 111 ? 24.736 -5.616 -35.137 1.00 74.25 111 LYS A O 1
ATOM 902 N N . LYS A 1 112 ? 26.587 -5.840 -36.387 1.00 76.19 112 LYS A N 1
ATOM 903 C CA . LYS A 1 112 ? 27.562 -5.715 -35.290 1.00 76.19 112 LYS A CA 1
ATOM 904 C C . LYS A 1 112 ? 27.508 -4.351 -34.582 1.00 76.19 112 LYS A C 1
ATOM 906 O O . LYS A 1 112 ? 27.604 -4.301 -33.360 1.00 76.19 112 LYS A O 1
ATOM 911 N N . ALA A 1 113 ? 27.323 -3.251 -35.315 1.00 69.06 113 ALA A N 1
ATOM 912 C CA . ALA A 1 113 ? 27.200 -1.914 -34.728 1.00 69.06 113 ALA A CA 1
ATOM 913 C C . ALA A 1 113 ? 25.891 -1.778 -33.928 1.00 69.06 113 ALA A C 1
ATOM 915 O O . ALA A 1 113 ? 25.916 -1.352 -32.770 1.00 69.06 113 ALA A O 1
ATOM 916 N N . ALA A 1 114 ? 24.770 -2.242 -34.491 1.00 68.69 114 ALA A N 1
ATOM 917 C CA . ALA A 1 114 ? 23.480 -2.280 -33.805 1.00 68.69 114 ALA A CA 1
ATOM 918 C C . ALA A 1 114 ? 23.535 -3.140 -32.528 1.00 68.69 114 ALA A C 1
ATOM 920 O O . ALA A 1 114 ? 23.096 -2.704 -31.465 1.00 68.69 114 ALA A O 1
ATOM 921 N N . GLU A 1 115 ? 24.160 -4.318 -32.586 1.00 79.06 115 GLU A N 1
ATOM 922 C CA . GLU A 1 115 ? 24.382 -5.177 -31.417 1.00 79.06 115 GLU A CA 1
ATOM 923 C C . GLU A 1 115 ? 25.221 -4.479 -30.338 1.00 79.06 115 GLU A C 1
ATOM 925 O O . GLU A 1 115 ? 24.875 -4.532 -29.154 1.00 79.06 115 GLU A O 1
ATOM 930 N N . THR A 1 116 ? 26.300 -3.781 -30.715 1.00 79.50 116 THR A N 1
ATOM 931 C CA . THR A 1 116 ? 27.123 -3.044 -29.741 1.00 79.50 116 THR A CA 1
ATOM 932 C C . THR A 1 116 ? 26.365 -1.897 -29.080 1.00 79.50 116 THR A C 1
ATOM 934 O O . THR A 1 116 ? 26.478 -1.722 -27.865 1.00 79.50 116 THR A O 1
ATOM 937 N N . PHE A 1 117 ? 25.548 -1.160 -29.836 1.00 77.75 117 PHE A N 1
ATOM 938 C CA . PHE A 1 117 ? 24.689 -0.107 -29.301 1.00 77.75 117 PHE A CA 1
ATOM 939 C C . PHE A 1 117 ? 23.659 -0.677 -28.321 1.00 77.75 117 PHE A C 1
ATOM 941 O O . PHE A 1 117 ? 23.582 -0.234 -27.174 1.00 77.75 117 PHE A O 1
ATOM 948 N N . MET A 1 118 ? 22.938 -1.728 -28.723 1.00 78.75 118 MET A N 1
ATOM 949 C CA . MET A 1 118 ? 21.946 -2.385 -27.869 1.00 78.75 118 MET A CA 1
ATOM 950 C C . MET A 1 118 ? 22.582 -2.964 -26.602 1.00 78.75 118 MET A C 1
ATOM 952 O O . MET A 1 118 ? 22.011 -2.861 -25.516 1.00 78.75 118 MET A O 1
ATOM 956 N N . ARG A 1 119 ? 23.801 -3.513 -26.695 1.00 85.88 119 ARG A N 1
ATOM 957 C CA . ARG A 1 119 ? 24.562 -3.994 -25.533 1.00 85.88 119 ARG A CA 1
ATOM 958 C C . ARG A 1 119 ? 24.895 -2.864 -24.557 1.00 85.88 119 ARG A C 1
ATOM 960 O O . ARG A 1 119 ? 24.787 -3.075 -23.349 1.00 85.88 119 ARG A O 1
ATOM 967 N N . ARG A 1 120 ? 25.273 -1.679 -25.051 1.00 85.88 120 ARG A N 1
ATOM 968 C CA . ARG A 1 120 ? 25.527 -0.494 -24.211 1.00 85.88 120 ARG A CA 1
ATOM 969 C C . ARG A 1 120 ? 24.245 0.018 -23.559 1.00 85.88 120 ARG A C 1
ATOM 971 O O . ARG A 1 120 ? 24.242 0.205 -22.349 1.00 85.88 120 ARG A O 1
ATOM 978 N N . GLN A 1 121 ? 23.154 0.149 -24.315 1.00 86.81 121 GLN A N 1
ATOM 979 C CA . GLN A 1 121 ? 21.854 0.565 -23.769 1.00 86.81 121 GLN A CA 1
ATOM 980 C C . GLN A 1 121 ? 21.371 -0.395 -22.680 1.00 86.81 121 GLN A C 1
ATOM 982 O O . GLN A 1 121 ? 20.995 0.025 -21.589 1.00 86.81 121 GLN A O 1
ATOM 987 N N . LYS A 1 122 ? 21.488 -1.705 -22.921 1.00 90.25 122 LYS A N 1
ATOM 988 C CA . LYS A 1 122 ? 21.155 -2.730 -21.928 1.00 90.25 122 LYS A CA 1
ATOM 989 C C . LYS A 1 122 ? 22.048 -2.655 -20.688 1.00 90.25 122 LYS A C 1
ATOM 991 O O . LYS A 1 122 ? 21.576 -2.945 -19.593 1.00 90.25 122 LYS A O 1
ATOM 996 N N . LYS A 1 123 ? 23.324 -2.284 -20.835 1.00 93.12 123 LYS A N 1
ATOM 997 C CA . LYS A 1 123 ? 24.239 -2.076 -19.704 1.00 93.12 123 LYS A CA 1
ATOM 998 C C . LYS A 1 123 ? 23.805 -0.874 -18.857 1.00 93.12 123 LYS A C 1
ATOM 1000 O O . LYS A 1 123 ? 23.632 -1.047 -17.658 1.00 93.12 123 LYS A O 1
ATOM 1005 N N . ILE A 1 124 ? 23.538 0.272 -19.484 1.00 92.12 124 ILE A N 1
ATOM 1006 C CA . ILE A 1 124 ? 23.070 1.493 -18.804 1.00 92.12 124 ILE A CA 1
ATOM 1007 C C . ILE A 1 124 ? 21.743 1.233 -18.080 1.00 92.12 124 ILE A C 1
ATOM 1009 O O . ILE A 1 124 ? 21.585 1.583 -16.914 1.00 92.12 124 ILE A O 1
ATOM 1013 N N . LEU A 1 125 ? 20.803 0.554 -18.745 1.00 92.38 125 LEU A N 1
ATOM 1014 C CA . LEU A 1 125 ? 19.527 0.167 -18.146 1.00 92.38 125 LEU A CA 1
ATOM 1015 C C . LEU A 1 125 ? 19.728 -0.727 -16.913 1.00 92.38 125 LEU A C 1
ATOM 1017 O O . LEU A 1 125 ? 19.108 -0.499 -15.880 1.00 92.38 125 LEU A O 1
ATOM 1021 N N . ARG A 1 126 ? 20.618 -1.725 -17.001 1.00 94.12 126 ARG A N 1
ATOM 1022 C CA . ARG A 1 126 ? 20.947 -2.612 -15.873 1.00 94.12 126 ARG A CA 1
ATOM 1023 C C . ARG A 1 126 ? 21.583 -1.863 -14.706 1.00 94.12 126 ARG A C 1
ATOM 1025 O O . ARG A 1 126 ? 21.255 -2.165 -13.565 1.00 94.12 126 ARG A O 1
ATOM 1032 N N . GLU A 1 127 ? 22.481 -0.922 -14.977 1.00 95.44 127 GLU A N 1
ATOM 1033 C CA . GLU A 1 127 ? 23.115 -0.088 -13.949 1.00 95.44 127 GLU A CA 1
ATOM 1034 C C . GLU A 1 127 ? 22.074 0.771 -13.230 1.00 95.44 127 GLU A C 1
ATOM 1036 O O . GLU A 1 127 ? 21.990 0.716 -12.005 1.00 95.44 127 GLU A O 1
ATOM 1041 N N . LYS A 1 128 ? 21.200 1.447 -13.986 1.00 95.44 128 LYS A N 1
ATOM 1042 C CA . LYS A 1 128 ? 20.108 2.250 -13.425 1.00 95.44 128 LYS A CA 1
ATOM 1043 C C . LYS A 1 128 ? 19.124 1.411 -12.602 1.00 95.44 128 LYS A C 1
ATOM 1045 O O . LYS A 1 128 ? 18.730 1.812 -11.513 1.00 95.44 128 LYS A O 1
ATOM 1050 N N . LEU A 1 129 ? 18.750 0.225 -13.088 1.00 96.88 129 LEU A N 1
ATOM 1051 C CA . LEU A 1 129 ? 17.902 -0.704 -12.332 1.00 96.88 129 LEU A CA 1
ATOM 1052 C C . LEU A 1 129 ? 18.573 -1.152 -11.029 1.00 96.88 129 LEU A C 1
ATOM 1054 O O . LEU A 1 129 ? 17.933 -1.171 -9.982 1.00 96.88 129 LEU A O 1
ATOM 1058 N N . ASN A 1 130 ? 19.863 -1.493 -11.075 1.00 96.38 130 ASN A N 1
ATOM 1059 C CA . ASN A 1 130 ? 20.607 -1.896 -9.884 1.00 96.38 130 ASN A CA 1
ATOM 1060 C C . ASN A 1 130 ? 20.685 -0.775 -8.847 1.00 96.38 130 ASN A C 1
ATOM 1062 O O . ASN A 1 130 ? 20.517 -1.049 -7.662 1.00 96.38 130 ASN A O 1
ATOM 1066 N N . GLU A 1 131 ? 20.898 0.464 -9.283 1.00 97.69 131 GLU A N 1
ATOM 1067 C CA . GLU A 1 131 ? 20.889 1.632 -8.407 1.00 97.69 131 GLU A CA 1
ATOM 1068 C C . GLU A 1 131 ? 19.538 1.782 -7.690 1.00 97.69 131 GLU A C 1
ATOM 1070 O O . GLU A 1 131 ? 19.497 1.853 -6.460 1.00 97.69 131 GLU A O 1
ATOM 1075 N N . LEU A 1 132 ? 18.429 1.724 -8.437 1.00 97.25 132 LEU A N 1
ATOM 1076 C CA . LEU A 1 132 ? 17.077 1.788 -7.874 1.00 97.25 132 LEU A CA 1
ATOM 1077 C C . LEU A 1 132 ? 16.811 0.649 -6.880 1.00 97.25 132 LEU A C 1
ATOM 1079 O O . LEU A 1 132 ? 16.217 0.873 -5.826 1.00 97.25 132 LEU A O 1
ATOM 1083 N N . PHE A 1 133 ? 17.294 -0.563 -7.169 1.00 97.00 133 PHE A N 1
ATOM 1084 C CA . PHE A 1 133 ? 17.163 -1.695 -6.250 1.00 97.00 133 PHE A CA 1
ATOM 1085 C C . PHE A 1 133 ? 17.942 -1.495 -4.951 1.00 97.00 133 PHE A C 1
ATOM 1087 O O . PHE A 1 133 ? 17.416 -1.815 -3.888 1.00 97.00 133 PHE A O 1
ATOM 1094 N N . ILE A 1 134 ? 19.167 -0.968 -5.014 1.00 97.19 134 ILE A N 1
ATOM 1095 C CA . ILE A 1 134 ? 19.971 -0.687 -3.817 1.00 97.19 134 ILE A CA 1
ATOM 1096 C C . ILE A 1 134 ? 19.278 0.376 -2.959 1.00 97.19 134 ILE A C 1
ATOM 1098 O O . ILE A 1 134 ? 19.146 0.191 -1.749 1.00 97.19 134 ILE A O 1
ATOM 1102 N N . GLN A 1 135 ? 18.787 1.453 -3.578 1.00 97.50 135 GLN A N 1
ATOM 1103 C CA . GLN A 1 135 ? 18.063 2.512 -2.870 1.00 97.50 135 GLN A CA 1
ATOM 1104 C C . GLN A 1 135 ? 16.811 1.964 -2.177 1.00 97.50 135 GLN A C 1
ATOM 1106 O O . GLN A 1 135 ? 16.652 2.141 -0.971 1.00 97.50 135 GLN A O 1
ATOM 1111 N N . ALA A 1 136 ? 15.965 1.227 -2.901 1.00 96.94 136 ALA A N 1
ATOM 1112 C CA . ALA A 1 136 ? 14.756 0.637 -2.336 1.00 96.94 136 ALA A CA 1
ATOM 1113 C C . ALA A 1 136 ? 15.043 -0.359 -1.202 1.00 96.94 136 ALA A C 1
ATOM 1115 O O . ALA A 1 136 ? 14.346 -0.358 -0.191 1.00 96.94 136 ALA A O 1
ATOM 1116 N N . GLN A 1 137 ? 16.086 -1.186 -1.327 1.00 95.81 137 GLN A N 1
ATOM 1117 C CA . GLN A 1 137 ? 16.481 -2.122 -0.271 1.00 95.81 137 GLN A CA 1
ATOM 1118 C C . GLN A 1 137 ? 16.993 -1.410 0.984 1.00 95.81 137 GLN A C 1
ATOM 1120 O O . GLN A 1 137 ? 16.713 -1.857 2.094 1.00 95.81 137 GLN A O 1
ATOM 1125 N N . ASN A 1 138 ? 17.729 -0.309 0.832 1.00 97.19 138 ASN A N 1
ATOM 1126 C CA . ASN A 1 138 ? 18.168 0.494 1.972 1.00 97.19 138 ASN A CA 1
ATOM 1127 C C . ASN A 1 138 ? 16.979 1.168 2.667 1.00 97.19 138 ASN A C 1
ATOM 1129 O O . ASN A 1 138 ? 16.883 1.116 3.890 1.00 97.19 138 ASN A O 1
ATOM 1133 N N . LEU A 1 139 ? 16.033 1.710 1.897 1.00 97.38 139 LEU A N 1
ATOM 1134 C CA . LEU A 1 139 ? 14.799 2.294 2.428 1.00 97.38 139 LEU A CA 1
ATOM 1135 C C . LEU A 1 139 ? 13.950 1.247 3.168 1.00 97.38 139 LEU A C 1
ATOM 1137 O O . LEU A 1 139 ? 13.485 1.501 4.274 1.00 97.38 139 LEU A O 1
ATOM 1141 N N . LEU A 1 140 ? 13.841 0.025 2.635 1.00 94.50 140 LEU A N 1
ATOM 1142 C CA . LEU A 1 140 ? 13.198 -1.100 3.323 1.00 94.50 140 LEU A CA 1
ATOM 1143 C C . LEU A 1 140 ? 13.861 -1.437 4.663 1.00 94.50 140 LEU A C 1
ATOM 1145 O O . LEU A 1 140 ? 13.162 -1.659 5.652 1.00 94.50 140 LEU A O 1
ATOM 1149 N N . LYS A 1 141 ? 15.199 -1.474 4.710 1.00 95.00 141 LYS A N 1
ATOM 1150 C CA . LYS A 1 141 ? 15.954 -1.722 5.952 1.00 95.00 141 LYS A CA 1
ATOM 1151 C C . LYS A 1 141 ? 15.709 -0.633 6.994 1.00 95.00 141 LYS A C 1
ATOM 1153 O O . LYS A 1 141 ? 15.606 -0.944 8.177 1.00 95.00 141 LYS A O 1
ATOM 1158 N N . ASN A 1 142 ? 15.560 0.608 6.542 1.00 96.06 142 ASN A N 1
ATOM 1159 C CA . ASN A 1 142 ? 15.258 1.757 7.392 1.00 96.06 142 ASN A CA 1
ATOM 1160 C C . ASN A 1 142 ? 13.769 1.869 7.764 1.00 96.06 142 ASN A C 1
ATOM 1162 O O . ASN A 1 142 ? 13.422 2.721 8.573 1.00 96.06 142 ASN A O 1
ATOM 1166 N N . LYS A 1 143 ? 12.907 0.983 7.237 1.00 94.69 143 LYS A N 1
ATOM 1167 C CA . LYS A 1 143 ? 11.437 1.009 7.376 1.00 94.69 143 LYS A CA 1
ATOM 1168 C C . LYS A 1 143 ? 10.753 2.205 6.695 1.00 94.69 143 LYS A C 1
ATOM 1170 O O . LYS A 1 143 ? 9.586 2.478 6.944 1.00 94.69 143 LYS A O 1
ATOM 1175 N N . ASP A 1 144 ? 11.433 2.860 5.759 1.00 95.75 144 ASP A N 1
ATOM 1176 C CA . ASP A 1 144 ? 10.885 3.946 4.945 1.00 95.75 144 ASP A CA 1
ATOM 1177 C C . ASP A 1 144 ? 10.102 3.378 3.747 1.00 95.75 144 ASP A C 1
ATOM 1179 O O . ASP A 1 144 ? 10.542 3.427 2.594 1.00 95.75 144 ASP A O 1
ATOM 1183 N N . TYR A 1 145 ? 8.930 2.789 4.007 1.00 94.62 145 TYR A N 1
ATOM 1184 C CA . TYR A 1 145 ? 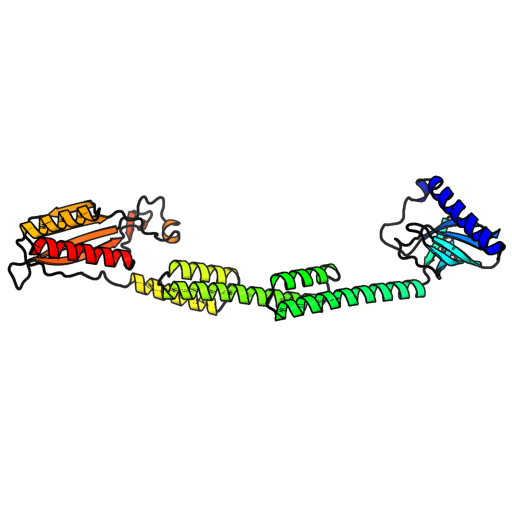8.212 2.005 2.992 1.00 94.62 145 TYR A CA 1
ATOM 1185 C C . TYR A 1 145 ? 7.675 2.834 1.818 1.00 94.62 145 TYR A C 1
ATOM 1187 O O . TYR A 1 145 ? 7.739 2.374 0.680 1.00 94.62 145 TYR A O 1
ATOM 1195 N N . LYS A 1 146 ? 7.182 4.058 2.062 1.00 94.25 146 LYS A N 1
ATOM 1196 C CA . LYS A 1 146 ? 6.647 4.928 0.995 1.00 94.25 146 LYS A CA 1
ATOM 1197 C C . LYS A 1 146 ? 7.728 5.312 -0.033 1.00 94.25 146 LYS A C 1
ATOM 1199 O O . LYS A 1 146 ? 7.533 5.013 -1.210 1.00 94.25 146 LYS A O 1
ATOM 1204 N N . PRO A 1 147 ? 8.891 5.870 0.369 1.00 96.75 147 PRO A N 1
ATOM 1205 C CA . PRO A 1 147 ? 9.985 6.110 -0.573 1.00 96.75 147 PRO A CA 1
ATOM 1206 C C . PRO A 1 147 ? 10.492 4.830 -1.253 1.00 96.75 147 PRO A C 1
ATOM 1208 O O . PRO A 1 147 ? 10.852 4.858 -2.431 1.00 96.75 147 PRO A O 1
ATOM 1211 N N . ALA A 1 148 ? 10.525 3.695 -0.539 1.00 97.50 148 ALA A N 1
ATOM 1212 C CA . ALA A 1 148 ? 10.934 2.422 -1.134 1.00 97.50 148 ALA A CA 1
ATOM 1213 C C . ALA A 1 148 ? 9.999 2.009 -2.283 1.00 97.50 148 ALA A C 1
ATOM 1215 O O . ALA A 1 148 ? 10.466 1.568 -3.335 1.00 97.50 148 ALA A O 1
ATOM 1216 N N . GLU A 1 149 ? 8.687 2.186 -2.104 1.00 95.94 149 GLU A N 1
ATOM 1217 C CA . GLU A 1 149 ? 7.680 1.881 -3.119 1.00 95.94 149 GLU A CA 1
ATOM 1218 C C . GLU A 1 149 ? 7.864 2.746 -4.371 1.00 95.94 149 GLU A C 1
ATOM 1220 O O . GLU A 1 149 ? 7.844 2.223 -5.487 1.00 95.94 149 GLU A O 1
ATOM 1225 N N . GLU A 1 150 ? 8.102 4.049 -4.201 1.00 96.94 150 GLU A N 1
ATOM 1226 C CA . GLU A 1 150 ? 8.353 4.980 -5.307 1.00 96.94 150 GLU A CA 1
ATOM 1227 C C . GLU A 1 150 ? 9.561 4.546 -6.144 1.00 96.94 150 GLU A C 1
ATOM 1229 O O . GLU A 1 150 ? 9.458 4.431 -7.368 1.00 96.94 150 GLU A O 1
ATOM 1234 N N . LYS A 1 151 ? 10.680 4.194 -5.497 1.00 97.81 151 LYS A N 1
ATOM 1235 C CA . LYS A 1 151 ? 11.891 3.740 -6.199 1.00 97.81 151 LYS A CA 1
ATOM 1236 C C . LYS A 1 151 ? 11.688 2.450 -6.979 1.00 97.81 151 LYS A C 1
ATOM 1238 O O . LYS A 1 151 ? 12.240 2.291 -8.070 1.00 97.81 151 LYS A O 1
ATOM 1243 N N . ILE A 1 152 ? 10.868 1.537 -6.471 1.00 97.81 152 ILE A N 1
ATOM 1244 C CA . ILE A 1 152 ? 10.539 0.314 -7.206 1.00 97.81 152 ILE A CA 1
ATOM 1245 C C . ILE A 1 152 ? 9.537 0.561 -8.330 1.00 97.81 152 ILE A C 1
ATOM 1247 O O . ILE A 1 152 ? 9.654 -0.064 -9.385 1.00 97.81 152 ILE A O 1
ATOM 1251 N N . ARG A 1 153 ? 8.608 1.507 -8.174 1.00 96.88 153 ARG A N 1
ATOM 1252 C CA . ARG A 1 153 ? 7.744 1.948 -9.277 1.00 96.88 153 ARG A CA 1
ATOM 1253 C C . ARG A 1 153 ? 8.562 2.565 -10.409 1.00 96.88 153 ARG A C 1
ATOM 1255 O O . ARG A 1 153 ? 8.306 2.233 -11.562 1.00 96.88 153 ARG A O 1
ATOM 1262 N N . GLU A 1 154 ? 9.581 3.370 -10.101 1.00 96.94 154 GLU A N 1
ATOM 1263 C CA . GLU A 1 154 ? 10.536 3.863 -11.107 1.00 96.94 154 GLU A CA 1
ATOM 1264 C C . GLU A 1 154 ? 11.231 2.698 -11.838 1.00 96.94 154 GLU A C 1
ATOM 1266 O O . GLU A 1 154 ? 11.346 2.712 -13.063 1.00 96.94 154 GLU A O 1
ATOM 1271 N N . ALA A 1 155 ? 11.646 1.647 -11.120 1.00 97.06 155 ALA A N 1
ATOM 1272 C CA . ALA A 1 155 ? 12.275 0.476 -11.734 1.00 97.06 155 ALA A CA 1
ATOM 1273 C C . ALA A 1 155 ? 11.311 -0.300 -12.652 1.00 97.06 155 ALA A C 1
ATOM 1275 O O . ALA A 1 155 ? 11.698 -0.705 -13.747 1.00 97.06 155 ALA A O 1
ATOM 1276 N N . LEU A 1 156 ? 10.050 -0.464 -12.242 1.00 96.19 156 LEU A N 1
ATOM 1277 C CA . LEU A 1 156 ? 9.007 -1.115 -13.043 1.00 96.19 156 LEU A CA 1
ATOM 1278 C C . LEU A 1 156 ? 8.582 -0.280 -14.259 1.00 96.19 156 LEU A C 1
ATOM 1280 O O . LEU A 1 156 ? 8.179 -0.845 -15.267 1.00 96.19 156 LEU A O 1
ATOM 1284 N N . GLN A 1 157 ? 8.697 1.050 -14.210 1.00 96.19 157 GLN A N 1
ATOM 1285 C CA . GLN A 1 157 ? 8.502 1.893 -15.396 1.00 96.19 157 GLN A CA 1
ATOM 1286 C C . GLN A 1 157 ? 9.606 1.682 -16.441 1.00 96.19 157 GLN A C 1
ATOM 1288 O O . GLN A 1 157 ? 9.347 1.796 -17.638 1.00 96.19 157 GLN A O 1
ATOM 1293 N N . LEU A 1 158 ? 10.833 1.384 -16.000 1.00 93.88 158 LEU A N 1
ATOM 1294 C CA . LEU A 1 158 ? 11.954 1.088 -16.896 1.00 93.88 158 LEU A CA 1
ATOM 1295 C C . LEU A 1 158 ? 11.869 -0.324 -17.491 1.00 93.88 158 LEU A C 1
ATOM 1297 O O . LEU A 1 158 ? 12.251 -0.519 -18.643 1.00 93.88 158 LEU A O 1
ATOM 1301 N N . ASP A 1 159 ? 11.409 -1.297 -16.705 1.00 94.19 159 ASP A N 1
ATOM 1302 C CA . ASP A 1 159 ? 11.265 -2.697 -17.108 1.00 94.19 159 ASP A CA 1
ATOM 1303 C C . ASP A 1 159 ? 10.069 -3.347 -16.373 1.00 94.19 159 ASP A C 1
ATOM 1305 O O . ASP A 1 159 ? 10.236 -3.876 -15.266 1.00 94.19 159 ASP A O 1
ATOM 1309 N N . PRO A 1 160 ? 8.854 -3.305 -16.961 1.00 95.62 160 PRO A N 1
ATOM 1310 C CA . PRO A 1 160 ? 7.630 -3.798 -16.318 1.00 95.62 160 PRO A CA 1
ATOM 1311 C C . PRO A 1 160 ? 7.634 -5.298 -16.005 1.00 95.62 160 PRO A C 1
ATOM 1313 O O . PRO A 1 160 ? 6.963 -5.741 -15.074 1.00 95.62 160 PRO A O 1
ATOM 1316 N N . GLU A 1 161 ? 8.400 -6.089 -16.760 1.00 95.12 161 GLU A N 1
ATOM 1317 C CA . GLU A 1 161 ? 8.479 -7.548 -16.613 1.00 95.12 161 GLU A CA 1
ATOM 1318 C C . GLU A 1 161 ? 9.654 -7.988 -15.724 1.00 95.12 161 GLU A C 1
ATOM 1320 O O . GLU A 1 161 ? 9.954 -9.183 -15.585 1.00 95.12 161 GLU A O 1
ATOM 1325 N N . ASN A 1 162 ? 10.341 -7.036 -15.084 1.00 96.19 162 ASN A N 1
ATOM 1326 C CA . ASN A 1 162 ? 11.499 -7.340 -14.267 1.00 96.19 162 ASN A CA 1
ATOM 1327 C C . ASN A 1 162 ? 11.115 -8.145 -13.016 1.00 96.19 162 ASN A C 1
ATOM 1329 O O . ASN A 1 162 ? 10.642 -7.608 -12.011 1.00 96.19 162 ASN A O 1
ATOM 1333 N N . LYS A 1 163 ? 11.412 -9.449 -13.032 1.00 96.94 163 LYS A N 1
ATOM 1334 C CA . LYS A 1 163 ? 11.116 -10.369 -11.918 1.00 96.94 163 LYS A CA 1
ATOM 1335 C C . LYS A 1 163 ? 11.681 -9.901 -10.572 1.00 96.94 163 LYS A C 1
ATOM 1337 O O . LYS A 1 163 ? 11.066 -10.160 -9.542 1.00 96.94 163 LYS A O 1
ATOM 1342 N N . LYS A 1 164 ? 12.847 -9.241 -10.554 1.00 95.88 164 LYS A N 1
ATOM 1343 C CA . LYS A 1 164 ? 13.458 -8.738 -9.313 1.00 95.88 164 LYS A CA 1
ATOM 1344 C C . LYS A 1 164 ? 12.697 -7.521 -8.785 1.00 95.88 164 LYS A C 1
ATOM 1346 O O . LYS A 1 164 ? 12.410 -7.483 -7.594 1.00 95.88 164 LYS A O 1
ATOM 1351 N N . ALA A 1 165 ? 12.327 -6.584 -9.658 1.00 96.19 165 ALA A N 1
ATOM 1352 C CA . ALA A 1 165 ? 11.523 -5.424 -9.278 1.00 96.19 165 ALA A CA 1
ATOM 1353 C C . ALA A 1 165 ? 10.157 -5.845 -8.716 1.00 96.19 165 ALA A C 1
ATOM 1355 O O . ALA A 1 165 ? 9.771 -5.371 -7.654 1.00 96.19 165 ALA A O 1
ATOM 1356 N N . LEU A 1 166 ? 9.476 -6.798 -9.364 1.00 96.56 166 LEU A N 1
ATOM 1357 C CA . LEU A 1 166 ? 8.187 -7.329 -8.901 1.00 96.56 166 LEU A CA 1
ATOM 1358 C C . LEU A 1 166 ? 8.280 -8.005 -7.525 1.00 96.56 166 LEU A C 1
ATOM 1360 O O . LEU A 1 166 ? 7.404 -7.815 -6.685 1.00 96.56 166 LEU A O 1
ATOM 1364 N N . ARG A 1 167 ? 9.352 -8.767 -7.269 1.00 96.69 167 ARG A N 1
ATOM 1365 C CA . ARG A 1 167 ? 9.595 -9.373 -5.948 1.00 96.69 167 ARG A CA 1
ATOM 1366 C C . ARG A 1 167 ? 9.750 -8.310 -4.864 1.00 96.69 167 ARG A C 1
ATOM 1368 O O . ARG A 1 167 ? 9.010 -8.344 -3.889 1.00 96.69 167 ARG A O 1
ATOM 1375 N N . ILE A 1 168 ? 10.646 -7.340 -5.072 1.00 95.44 168 ILE A N 1
ATOM 1376 C CA . ILE A 1 168 ? 10.878 -6.267 -4.094 1.00 95.44 168 ILE A CA 1
ATOM 1377 C C . ILE A 1 168 ? 9.605 -5.427 -3.915 1.00 95.44 168 ILE A C 1
ATOM 1379 O O . ILE A 1 168 ? 9.273 -5.053 -2.799 1.00 95.44 168 ILE A O 1
ATOM 1383 N N . PHE A 1 169 ? 8.844 -5.171 -4.982 1.00 96.62 169 PHE A N 1
ATOM 1384 C CA . PHE A 1 169 ? 7.571 -4.453 -4.900 1.00 96.62 169 PHE A CA 1
ATOM 1385 C C . PHE A 1 169 ? 6.580 -5.142 -3.956 1.00 96.62 169 PHE A C 1
ATOM 1387 O O . PHE A 1 169 ? 5.995 -4.493 -3.088 1.00 96.62 169 PHE A O 1
ATOM 1394 N N . ASN A 1 170 ? 6.424 -6.462 -4.090 1.00 95.94 170 ASN A N 1
ATOM 1395 C CA . ASN A 1 170 ? 5.565 -7.243 -3.205 1.00 95.94 170 ASN A CA 1
ATOM 1396 C C . ASN A 1 170 ? 6.081 -7.218 -1.758 1.00 95.94 170 ASN A C 1
ATOM 1398 O O . ASN A 1 170 ? 5.287 -7.018 -0.843 1.00 95.94 170 ASN A O 1
ATOM 1402 N N . GLU A 1 171 ? 7.397 -7.326 -1.549 1.00 95.88 171 GLU A N 1
ATOM 1403 C CA . GLU A 1 171 ? 8.012 -7.211 -0.218 1.00 95.88 171 GLU A CA 1
ATOM 1404 C C . GLU A 1 171 ? 7.730 -5.847 0.440 1.00 95.88 171 GLU A C 1
ATOM 1406 O O . GLU A 1 171 ? 7.344 -5.799 1.610 1.00 95.88 171 GLU A O 1
ATOM 1411 N N . VAL A 1 172 ? 7.866 -4.740 -0.307 1.00 96.25 172 VAL A N 1
ATOM 1412 C CA . VAL A 1 172 ? 7.536 -3.381 0.167 1.00 96.25 172 VAL A CA 1
ATOM 1413 C C . VAL A 1 172 ? 6.058 -3.285 0.531 1.00 96.25 172 VAL A C 1
ATOM 1415 O O . VAL A 1 172 ? 5.719 -2.795 1.609 1.00 96.25 172 VAL A O 1
ATOM 1418 N N . LYS A 1 173 ? 5.176 -3.779 -0.343 1.00 95.56 173 LYS A N 1
ATOM 1419 C CA . LYS A 1 173 ? 3.726 -3.727 -0.140 1.00 95.56 173 LYS A CA 1
ATOM 1420 C C . LYS A 1 173 ? 3.306 -4.501 1.108 1.00 95.56 173 LYS A C 1
ATOM 1422 O O . LYS A 1 173 ? 2.534 -3.990 1.916 1.00 95.56 173 LYS A O 1
ATOM 1427 N N . GLU A 1 174 ? 3.841 -5.705 1.297 1.00 94.75 174 GLU A N 1
ATOM 1428 C CA . GLU A 1 174 ? 3.598 -6.495 2.503 1.00 94.75 174 GLU A CA 1
ATOM 1429 C C . GLU A 1 174 ? 4.142 -5.818 3.762 1.00 94.75 174 GLU A C 1
ATOM 1431 O O . GLU A 1 174 ? 3.486 -5.833 4.803 1.00 94.75 174 GLU A O 1
ATOM 1436 N N . ALA A 1 175 ? 5.337 -5.225 3.700 1.00 94.62 175 ALA A N 1
ATOM 1437 C CA . ALA A 1 175 ? 5.921 -4.536 4.844 1.00 94.62 175 ALA A CA 1
ATOM 1438 C C . ALA A 1 175 ? 5.098 -3.301 5.250 1.00 94.62 175 ALA A C 1
ATOM 1440 O O . ALA A 1 175 ? 4.796 -3.140 6.432 1.00 94.62 175 ALA A O 1
ATOM 1441 N N . CYS A 1 176 ? 4.653 -2.506 4.274 1.00 93.81 176 CYS A N 1
ATOM 1442 C CA . CYS A 1 176 ? 3.769 -1.362 4.492 1.00 93.81 176 CYS A CA 1
ATOM 1443 C C . CYS A 1 176 ? 2.422 -1.787 5.100 1.00 93.81 176 CYS A C 1
ATOM 1445 O O . CYS A 1 176 ? 1.951 -1.188 6.069 1.00 93.81 176 CYS A O 1
ATOM 1447 N N . LEU A 1 177 ? 1.827 -2.869 4.583 1.00 94.88 177 LEU A N 1
ATOM 1448 C CA . LEU A 1 177 ? 0.596 -3.438 5.131 1.00 94.88 177 LEU A CA 1
ATOM 1449 C C . LEU A 1 177 ? 0.783 -3.872 6.593 1.00 94.88 177 LEU A C 1
ATOM 1451 O O . LEU A 1 177 ? -0.037 -3.534 7.446 1.00 94.88 177 LEU A O 1
ATOM 1455 N N . ARG A 1 178 ? 1.879 -4.581 6.898 1.00 94.56 178 ARG A N 1
ATOM 1456 C CA . ARG A 1 178 ? 2.202 -5.035 8.261 1.00 94.56 178 ARG A CA 1
ATOM 1457 C C . ARG A 1 178 ? 2.362 -3.874 9.242 1.00 94.56 178 ARG A C 1
ATOM 1459 O O . ARG A 1 178 ? 1.876 -3.975 10.367 1.00 94.56 178 ARG A O 1
ATOM 1466 N N . GLU A 1 179 ? 3.024 -2.789 8.847 1.00 94.69 179 GLU A N 1
ATOM 1467 C CA . GLU A 1 179 ? 3.182 -1.607 9.701 1.00 94.69 179 GLU A CA 1
ATOM 1468 C C . GLU A 1 179 ? 1.834 -0.948 10.003 1.00 94.69 179 GLU A C 1
ATOM 1470 O O . GLU A 1 179 ? 1.498 -0.752 11.172 1.00 94.69 179 GLU A O 1
ATOM 1475 N N . LYS A 1 180 ? 1.028 -0.695 8.966 1.00 95.88 180 LYS A N 1
ATOM 1476 C CA . LYS A 1 180 ? -0.288 -0.067 9.124 1.00 95.88 180 LYS A CA 1
ATOM 1477 C C . LYS A 1 180 ? -1.217 -0.903 10.007 1.00 95.88 180 LYS A C 1
ATOM 1479 O O . LYS A 1 180 ? -1.890 -0.366 10.883 1.00 95.88 180 LYS A O 1
ATOM 1484 N N . LEU A 1 181 ? -1.216 -2.226 9.829 1.00 97.62 181 LEU A N 1
ATOM 1485 C CA . LEU A 1 181 ? -1.959 -3.142 10.698 1.00 97.62 181 LEU A CA 1
ATOM 1486 C C . LEU A 1 181 ? -1.480 -3.062 12.152 1.00 97.62 181 LEU A C 1
ATOM 1488 O O . LEU A 1 181 ? -2.296 -3.002 13.069 1.00 97.62 181 LEU A O 1
ATOM 1492 N N . ASN A 1 182 ? -0.166 -3.037 12.384 1.00 96.56 182 ASN A N 1
ATOM 1493 C CA . ASN A 1 182 ? 0.380 -2.921 13.735 1.00 96.56 182 ASN A CA 1
ATOM 1494 C C . ASN A 1 182 ? -0.013 -1.605 14.412 1.00 96.56 182 ASN A C 1
ATOM 1496 O O . ASN A 1 182 ? -0.384 -1.631 15.584 1.00 96.56 182 ASN A O 1
ATOM 1500 N N . GLU A 1 183 ? 0.015 -0.484 13.692 1.00 97.00 183 GLU A N 1
ATOM 1501 C CA . GLU A 1 183 ? -0.436 0.812 14.206 1.00 97.00 183 GLU A CA 1
ATOM 1502 C C . GLU A 1 183 ? -1.906 0.759 14.652 1.00 97.00 183 GLU A C 1
ATOM 1504 O O . GLU A 1 183 ? -2.237 1.162 15.771 1.00 97.00 183 GLU A O 1
ATOM 1509 N N . LEU A 1 184 ? -2.780 0.196 13.811 1.00 97.81 184 LEU A N 1
ATOM 1510 C CA . LEU A 1 184 ? -4.198 0.018 14.126 1.00 97.81 184 LEU A CA 1
ATOM 1511 C C . LEU A 1 184 ? -4.400 -0.877 15.351 1.00 97.81 184 LEU A C 1
ATOM 1513 O O . LEU A 1 184 ? -5.199 -0.549 16.227 1.00 97.81 184 LEU A O 1
ATOM 1517 N N . PHE A 1 185 ? -3.640 -1.969 15.468 1.00 97.88 185 PHE A N 1
ATOM 1518 C CA . PHE A 1 185 ? -3.720 -2.852 16.631 1.00 97.88 185 PHE A CA 1
ATOM 1519 C C . PHE A 1 185 ? -3.245 -2.186 17.923 1.00 97.88 185 PHE A C 1
ATOM 1521 O O . PHE A 1 185 ? -3.851 -2.417 18.967 1.00 97.88 185 PHE A O 1
ATOM 1528 N N . ILE A 1 186 ? -2.195 -1.361 17.872 1.00 97.81 186 ILE A N 1
ATOM 1529 C CA . ILE A 1 186 ? -1.720 -0.603 19.038 1.00 97.81 186 ILE A CA 1
ATOM 1530 C C . ILE A 1 186 ? -2.808 0.369 19.505 1.00 97.81 186 ILE A C 1
ATOM 1532 O O . ILE A 1 186 ? -3.137 0.386 20.691 1.00 97.81 186 ILE A O 1
ATOM 1536 N N . LYS A 1 187 ? -3.415 1.117 18.574 1.00 97.25 187 LYS A N 1
ATOM 1537 C CA . LYS A 1 187 ? -4.517 2.046 18.869 1.00 97.25 187 LYS A CA 1
ATOM 1538 C C . LYS A 1 187 ? -5.728 1.319 19.451 1.00 97.25 187 LYS A C 1
ATOM 1540 O O . LYS A 1 187 ? -6.192 1.676 20.528 1.00 97.25 187 LYS A O 1
ATOM 1545 N N . ALA A 1 188 ? -6.182 0.247 18.803 1.00 96.88 188 ALA A N 1
ATOM 1546 C CA . ALA A 1 188 ? -7.305 -0.554 19.286 1.00 96.88 188 ALA A CA 1
ATOM 1547 C C . ALA A 1 188 ? -7.058 -1.125 20.691 1.00 96.88 188 ALA A C 1
ATOM 1549 O O . ALA A 1 188 ? -7.955 -1.147 21.532 1.00 96.88 188 ALA A O 1
ATOM 1550 N N . GLN A 1 189 ? -5.832 -1.573 20.973 1.00 96.06 189 GLN A N 1
ATOM 1551 C CA . GLN A 1 189 ? -5.476 -2.087 22.290 1.00 96.06 189 GLN A CA 1
ATOM 1552 C C . GLN A 1 189 ? -5.420 -0.985 23.358 1.00 96.06 189 GLN A C 1
ATOM 1554 O O . GLN A 1 189 ? -5.762 -1.260 24.507 1.00 96.06 189 GLN A O 1
ATOM 1559 N N . ALA A 1 190 ? -4.999 0.234 23.008 1.00 94.62 190 ALA A N 1
ATOM 1560 C CA . ALA A 1 190 ? -5.056 1.384 23.910 1.00 94.62 190 ALA A CA 1
ATOM 1561 C C . ALA A 1 190 ? -6.512 1.721 24.272 1.00 94.62 190 ALA A C 1
ATOM 1563 O O . ALA A 1 190 ? -6.845 1.734 25.455 1.00 94.62 190 ALA A O 1
ATOM 1564 N N . TYR A 1 191 ? -7.395 1.824 23.275 1.00 91.25 191 TYR A N 1
ATOM 1565 C CA . TYR A 1 191 ? -8.826 2.059 23.494 1.00 91.25 191 TYR A CA 1
ATOM 1566 C C . TYR A 1 191 ? -9.483 0.975 24.357 1.00 91.25 191 TYR A C 1
ATOM 1568 O O . TYR A 1 191 ? -10.237 1.278 25.276 1.00 91.25 191 TYR A O 1
ATOM 1576 N N . LEU A 1 192 ? -9.132 -0.300 24.150 1.00 87.94 192 LEU A N 1
ATOM 1577 C CA . LEU A 1 192 ? -9.609 -1.390 25.008 1.00 87.94 192 LEU A CA 1
ATOM 1578 C C . LEU A 1 192 ? -9.174 -1.244 26.472 1.00 87.94 192 LEU A C 1
ATOM 1580 O O . LEU A 1 192 ? -9.954 -1.562 27.369 1.00 87.94 192 LEU A O 1
ATOM 1584 N N . LYS A 1 193 ? -7.945 -0.781 26.734 1.00 89.50 193 LYS A N 1
ATOM 1585 C CA . LYS A 1 193 ? -7.463 -0.542 28.107 1.00 89.50 193 LYS A CA 1
ATOM 1586 C C . LYS A 1 193 ? -8.222 0.597 28.786 1.00 89.50 193 LYS A C 1
ATOM 1588 O O . LYS A 1 193 ? -8.445 0.534 29.990 1.00 89.50 193 LYS A O 1
ATOM 1593 N N . GLU A 1 194 ? -8.634 1.595 28.015 1.00 85.56 194 GLU A N 1
ATOM 1594 C CA . GLU A 1 194 ? -9.427 2.740 28.475 1.00 85.56 194 GLU A CA 1
ATOM 1595 C C . GLU A 1 194 ? -10.939 2.440 28.521 1.00 85.56 194 GLU A C 1
ATOM 1597 O O . GLU A 1 194 ? -11.731 3.291 28.915 1.00 85.56 194 GLU A O 1
ATOM 1602 N N . MET A 1 195 ? -11.346 1.204 28.185 1.00 82.94 195 MET A N 1
ATOM 1603 C CA . MET A 1 195 ? -12.740 0.756 28.038 1.00 82.94 195 MET A CA 1
ATOM 1604 C C . MET A 1 195 ? -13.532 1.480 26.934 1.00 82.94 195 MET A C 1
ATOM 1606 O O . MET A 1 195 ? -14.756 1.348 26.860 1.00 82.94 195 MET A O 1
ATOM 1610 N N . GLU A 1 196 ? -12.853 2.172 26.020 1.00 84.06 196 GLU A N 1
ATOM 1611 C CA . GLU A 1 196 ? -13.433 2.829 24.844 1.00 84.06 196 GLU A CA 1
ATOM 1612 C C . GLU A 1 196 ? -13.672 1.807 23.718 1.00 84.06 196 GLU A C 1
ATOM 1614 O O . GLU A 1 196 ? -13.045 1.823 22.658 1.00 84.06 196 GLU A O 1
ATOM 1619 N N . CYS A 1 197 ? -14.576 0.856 23.967 1.00 85.12 197 CYS A N 1
ATOM 1620 C CA . CYS A 1 197 ? -14.783 -0.309 23.101 1.00 85.12 197 CYS A CA 1
ATOM 1621 C C . CYS A 1 197 ? -15.202 0.058 21.664 1.00 85.12 197 CYS A C 1
ATOM 1623 O O . CYS A 1 197 ? -14.826 -0.648 20.734 1.00 85.12 197 CYS A O 1
ATOM 1625 N N . GLU A 1 198 ? -15.915 1.171 21.470 1.00 80.50 198 GLU A N 1
ATOM 1626 C CA . GLU A 1 198 ? -16.362 1.643 20.149 1.00 80.50 198 GLU A CA 1
ATOM 1627 C C . GLU A 1 198 ? -15.183 2.048 19.253 1.00 80.50 198 GLU A C 1
ATOM 1629 O O . GLU A 1 198 ? -15.059 1.583 18.121 1.00 80.50 198 GLU A O 1
ATOM 1634 N N . LEU A 1 199 ? -14.270 2.870 19.780 1.00 88.25 199 LEU A N 1
ATOM 1635 C CA . LEU A 1 199 ? -13.080 3.293 19.041 1.00 88.25 199 LEU A CA 1
ATOM 1636 C C . LEU A 1 199 ? -12.146 2.108 18.781 1.00 88.25 199 LEU A C 1
ATOM 1638 O O . LEU A 1 199 ? -11.523 2.022 17.721 1.00 88.25 199 LEU A O 1
ATOM 1642 N N . ALA A 1 200 ? -12.076 1.159 19.720 1.00 93.62 200 ALA A N 1
ATOM 1643 C CA . ALA A 1 200 ? -11.350 -0.084 19.503 1.00 93.62 200 ALA A CA 1
ATOM 1644 C C . ALA A 1 200 ? -11.935 -0.896 18.337 1.00 93.62 200 ALA A C 1
ATOM 1646 O O . ALA A 1 200 ? -11.176 -1.368 17.486 1.00 93.62 200 ALA A O 1
ATOM 1647 N N . GLU A 1 201 ? -13.263 -1.040 18.282 1.00 93.88 201 GLU A N 1
ATOM 1648 C CA . GLU A 1 201 ? -13.956 -1.739 17.201 1.00 93.88 201 GLU A CA 1
ATOM 1649 C C . GLU A 1 201 ? -13.691 -1.080 15.846 1.00 93.88 201 GLU A C 1
ATOM 1651 O O . GLU A 1 201 ? -13.314 -1.768 14.896 1.00 93.88 201 GLU A O 1
ATOM 1656 N N . GLU A 1 202 ? -13.810 0.248 15.770 1.00 95.38 202 GLU A N 1
ATOM 1657 C CA . GLU A 1 202 ? -13.554 1.024 14.554 1.00 95.38 202 GLU A CA 1
ATOM 1658 C C . GLU A 1 202 ? -12.155 0.730 13.993 1.00 95.38 202 GLU A C 1
ATOM 1660 O O . GLU A 1 202 ? -12.014 0.358 12.826 1.00 95.38 202 GLU A O 1
ATOM 1665 N N . LYS A 1 203 ? -11.112 0.792 14.836 1.00 97.88 203 LYS A N 1
ATOM 1666 C CA . LYS A 1 203 ? -9.729 0.523 14.399 1.00 97.88 203 LYS A CA 1
ATOM 1667 C C . LYS A 1 203 ? -9.488 -0.930 14.001 1.00 97.88 203 LYS A C 1
ATOM 1669 O O . LYS A 1 203 ? -8.673 -1.189 13.115 1.00 97.88 203 LYS A O 1
ATOM 1674 N N . ILE A 1 204 ? -10.201 -1.885 14.595 1.00 97.81 204 ILE A N 1
ATOM 1675 C CA . ILE A 1 204 ? -10.128 -3.295 14.183 1.00 97.81 204 ILE A CA 1
ATOM 1676 C C . ILE A 1 204 ? -10.854 -3.519 12.853 1.00 97.81 204 ILE A C 1
ATOM 1678 O O . ILE A 1 204 ? -10.350 -4.263 12.011 1.00 97.81 204 ILE A O 1
ATOM 1682 N N . ARG A 1 205 ? -11.992 -2.856 12.619 1.00 96.12 205 ARG A N 1
ATOM 1683 C CA . ARG A 1 205 ? -12.691 -2.901 11.328 1.00 96.12 205 ARG A CA 1
ATOM 1684 C C . ARG A 1 205 ? -11.851 -2.278 10.216 1.00 96.12 205 ARG A C 1
ATOM 1686 O O . ARG A 1 205 ? -11.765 -2.867 9.144 1.00 96.12 205 ARG A O 1
ATOM 1693 N N . GLU A 1 206 ? -11.161 -1.166 10.476 1.00 97.31 206 GLU A N 1
ATOM 1694 C CA . GLU A 1 206 ? -10.169 -0.613 9.540 1.00 97.31 206 GLU A CA 1
ATOM 1695 C C . GLU A 1 206 ? -9.070 -1.639 9.208 1.00 97.31 206 GLU A C 1
ATOM 1697 O O . GLU A 1 206 ? -8.692 -1.792 8.048 1.00 97.31 206 GLU A O 1
ATOM 1702 N N . ALA A 1 207 ? -8.580 -2.395 10.198 1.00 97.88 207 ALA A N 1
ATOM 1703 C CA . ALA A 1 207 ? -7.588 -3.444 9.962 1.00 97.88 207 ALA A CA 1
ATOM 1704 C C . ALA A 1 207 ? -8.147 -4.596 9.103 1.00 97.88 207 ALA A C 1
ATOM 1706 O O . ALA A 1 207 ? -7.456 -5.077 8.208 1.00 97.88 207 ALA A O 1
ATOM 1707 N N . LEU A 1 208 ? -9.403 -4.999 9.321 1.00 97.00 208 LEU A N 1
ATOM 1708 C CA . LEU A 1 208 ? -10.088 -6.018 8.513 1.00 97.00 208 LEU A CA 1
ATOM 1709 C C . LEU A 1 208 ? -10.410 -5.541 7.090 1.00 97.00 208 LEU A C 1
ATOM 1711 O O . LEU A 1 208 ? -10.460 -6.354 6.176 1.00 97.00 208 LEU A O 1
ATOM 1715 N N . GLN A 1 209 ? -10.587 -4.238 6.862 1.00 97.12 209 GLN A N 1
ATOM 1716 C CA . GLN A 1 209 ? -10.696 -3.697 5.501 1.00 97.12 209 GLN A CA 1
ATOM 1717 C C . GLN A 1 209 ? -9.376 -3.819 4.728 1.00 97.12 209 GLN A C 1
ATOM 1719 O O . GLN A 1 209 ? -9.391 -3.972 3.508 1.00 97.12 209 GLN A O 1
ATOM 1724 N N . LEU A 1 210 ? -8.236 -3.742 5.423 1.00 96.06 210 LEU A N 1
ATOM 1725 C CA . LEU A 1 210 ? -6.915 -3.922 4.817 1.00 96.06 210 LEU A CA 1
ATOM 1726 C C . LEU A 1 210 ? -6.587 -5.400 4.569 1.00 96.06 210 LEU A C 1
ATOM 1728 O O . LEU A 1 210 ? -5.970 -5.723 3.556 1.00 96.06 210 LEU A O 1
ATOM 1732 N N . ASP A 1 211 ? -6.976 -6.275 5.496 1.00 96.62 211 ASP A N 1
ATOM 1733 C CA . ASP A 1 211 ? -6.772 -7.722 5.428 1.00 96.62 211 ASP A CA 1
ATOM 1734 C C . ASP A 1 211 ? -7.977 -8.456 6.059 1.00 96.62 211 ASP A C 1
ATOM 1736 O O . ASP A 1 211 ? -8.010 -8.661 7.280 1.00 96.62 211 ASP A O 1
ATOM 1740 N N . PRO A 1 212 ? -8.981 -8.848 5.247 1.00 97.25 212 PRO A N 1
ATOM 1741 C CA . PRO A 1 212 ? -10.212 -9.474 5.740 1.00 97.25 212 PRO A CA 1
ATOM 1742 C C . PRO A 1 212 ? -9.999 -10.805 6.466 1.00 97.25 212 PRO A C 1
ATOM 1744 O O . PRO A 1 212 ? -10.786 -11.168 7.340 1.00 97.25 212 PRO A O 1
ATOM 1747 N N . GLU A 1 213 ? -8.928 -11.530 6.139 1.00 96.81 213 GLU A N 1
ATOM 1748 C CA . GLU A 1 213 ? -8.609 -12.836 6.727 1.00 96.81 213 GLU A CA 1
ATOM 1749 C C . GLU A 1 213 ? -7.622 -12.727 7.901 1.00 96.81 213 GLU A C 1
ATOM 1751 O O . GLU A 1 213 ? -7.112 -13.736 8.410 1.00 96.81 213 GLU A O 1
ATOM 1756 N N . ASN A 1 214 ? -7.355 -11.507 8.385 1.00 97.38 214 ASN A N 1
ATOM 1757 C CA . ASN A 1 214 ? -6.382 -11.287 9.440 1.00 97.38 214 ASN A CA 1
ATOM 1758 C C . ASN A 1 214 ? -6.815 -11.932 10.767 1.00 97.38 214 ASN A C 1
ATOM 1760 O O . ASN A 1 214 ? -7.604 -11.385 11.544 1.00 97.38 214 ASN A O 1
ATOM 1764 N N . LYS A 1 215 ? -6.216 -13.083 11.088 1.00 97.75 215 LYS A N 1
ATOM 1765 C CA . LYS A 1 215 ? -6.521 -13.859 12.304 1.00 97.75 215 LYS A CA 1
ATOM 1766 C C . LYS A 1 215 ? -6.386 -13.042 13.594 1.00 97.75 215 LYS A C 1
ATOM 1768 O O . LYS A 1 215 ? -7.133 -13.274 14.546 1.00 97.75 215 LYS A O 1
ATOM 1773 N N . LYS A 1 216 ? -5.436 -12.098 13.653 1.00 97.44 216 LYS A N 1
ATOM 1774 C CA . LYS A 1 216 ? -5.227 -11.244 14.832 1.00 97.44 216 LYS A CA 1
ATOM 1775 C C . LYS A 1 216 ? -6.358 -10.226 14.971 1.00 97.44 216 LYS A C 1
ATOM 1777 O O . LYS A 1 216 ? -6.890 -10.100 16.072 1.00 97.44 216 LYS A O 1
ATOM 1782 N N . ALA A 1 217 ? -6.755 -9.573 13.879 1.00 97.75 217 ALA A N 1
ATOM 1783 C CA . ALA A 1 217 ? -7.878 -8.640 13.868 1.00 97.75 217 ALA A CA 1
ATOM 1784 C C . ALA A 1 217 ? -9.191 -9.335 14.263 1.00 97.75 217 ALA A C 1
ATOM 1786 O O . ALA A 1 217 ? -9.860 -8.879 15.185 1.00 97.75 217 ALA A O 1
ATOM 1787 N N . LEU A 1 218 ? -9.493 -10.502 13.678 1.00 97.38 218 LEU A N 1
ATOM 1788 C CA . LEU A 1 218 ? -10.677 -11.302 14.026 1.00 97.38 218 LEU A CA 1
ATOM 1789 C C . LEU A 1 218 ? -10.701 -11.702 15.511 1.00 97.38 218 LEU A C 1
ATOM 1791 O O . LEU A 1 218 ? -11.737 -11.628 16.169 1.00 97.38 218 LEU A O 1
ATOM 1795 N N . LYS A 1 219 ? -9.550 -12.096 16.074 1.00 97.88 219 LYS A N 1
ATOM 1796 C CA . LYS A 1 219 ? -9.440 -12.415 17.506 1.00 97.88 219 LYS A CA 1
ATOM 1797 C C . LYS A 1 219 ? -9.640 -11.182 18.390 1.00 97.88 219 LYS A C 1
ATOM 1799 O O . LYS A 1 219 ? -10.225 -11.304 19.461 1.00 97.88 219 LYS A O 1
ATOM 1804 N N . MET A 1 220 ? -9.131 -10.018 17.984 1.00 97.00 220 MET A N 1
ATOM 1805 C CA . MET A 1 220 ? -9.342 -8.770 18.722 1.00 97.00 220 MET A CA 1
ATOM 1806 C C . MET A 1 220 ? -10.799 -8.315 18.654 1.00 97.00 220 MET A C 1
ATOM 1808 O O . MET A 1 220 ? -11.318 -7.889 19.679 1.00 97.00 220 MET A O 1
ATOM 1812 N N . LEU A 1 221 ? -11.468 -8.478 17.510 1.00 95.94 221 LEU A N 1
ATOM 1813 C CA . LEU A 1 221 ? -12.885 -8.148 17.357 1.00 95.94 221 LEU A CA 1
ATOM 1814 C C . LEU A 1 221 ? -13.745 -8.928 18.356 1.00 95.94 221 LEU A C 1
ATOM 1816 O O . LEU A 1 221 ? -14.492 -8.321 19.112 1.00 95.94 221 LEU A O 1
ATOM 1820 N N . ARG A 1 222 ? -13.535 -10.247 18.471 1.00 95.06 222 ARG A N 1
ATOM 1821 C CA . ARG A 1 222 ? -14.225 -11.075 19.479 1.00 95.06 222 ARG A CA 1
ATOM 1822 C C . ARG A 1 222 ? -14.022 -10.566 20.907 1.00 95.06 222 ARG A C 1
ATOM 1824 O O . ARG A 1 222 ? -14.962 -10.546 21.688 1.00 95.06 222 ARG A O 1
ATOM 1831 N N . LYS A 1 223 ? -12.810 -10.116 21.251 1.00 94.62 223 LYS A N 1
ATOM 1832 C CA . LYS A 1 223 ? -12.537 -9.535 22.578 1.00 94.62 223 LYS A CA 1
ATOM 1833 C C . LYS A 1 223 ? -13.292 -8.228 22.807 1.00 94.62 223 LYS A C 1
ATOM 1835 O O . LYS A 1 223 ? -13.744 -7.988 23.921 1.00 94.62 223 LYS A O 1
ATOM 1840 N N . VAL A 1 224 ? -13.402 -7.383 21.781 1.00 91.25 224 VAL A N 1
ATOM 1841 C CA . VAL A 1 224 ? -14.210 -6.158 21.857 1.00 91.25 224 VAL A CA 1
ATOM 1842 C C . VAL A 1 224 ? -15.683 -6.515 22.038 1.00 91.25 224 VAL A C 1
ATOM 1844 O O . VAL A 1 224 ? -16.323 -5.974 22.930 1.00 91.25 224 VAL A O 1
ATOM 1847 N N . GLU A 1 225 ? -16.203 -7.477 21.276 1.00 88.31 225 GLU A N 1
ATOM 1848 C CA . GLU A 1 225 ? -17.583 -7.960 21.406 1.00 88.31 225 GLU A CA 1
ATOM 1849 C C . GLU A 1 225 ? -17.868 -8.540 22.802 1.00 88.31 225 GLU A C 1
ATOM 1851 O O . GLU A 1 225 ? -18.906 -8.255 23.394 1.00 88.31 225 GLU A O 1
ATOM 1856 N N . GLU A 1 226 ? -16.945 -9.319 23.369 1.00 88.62 226 GLU A N 1
ATOM 1857 C CA . GLU A 1 226 ? -17.034 -9.837 24.741 1.00 88.62 226 GLU A CA 1
ATOM 1858 C C . GLU A 1 226 ? -17.012 -8.710 25.785 1.00 88.62 226 GLU A C 1
ATOM 1860 O O . GLU A 1 226 ? -17.799 -8.729 26.737 1.00 88.62 226 GLU A O 1
ATOM 1865 N N . ALA A 1 227 ? -16.153 -7.703 25.601 1.00 80.75 227 ALA A N 1
ATOM 1866 C CA . ALA A 1 227 ? -16.108 -6.528 26.465 1.00 80.75 227 ALA A CA 1
ATOM 1867 C C . ALA A 1 227 ? -17.425 -5.736 26.392 1.00 80.75 227 ALA A C 1
ATOM 1869 O O . ALA A 1 227 ? -17.990 -5.394 27.431 1.00 80.75 227 ALA A O 1
ATOM 1870 N N . LEU A 1 228 ? -17.970 -5.535 25.188 1.00 76.69 228 LEU A N 1
ATOM 1871 C CA . LEU A 1 228 ? -19.272 -4.903 24.963 1.00 76.69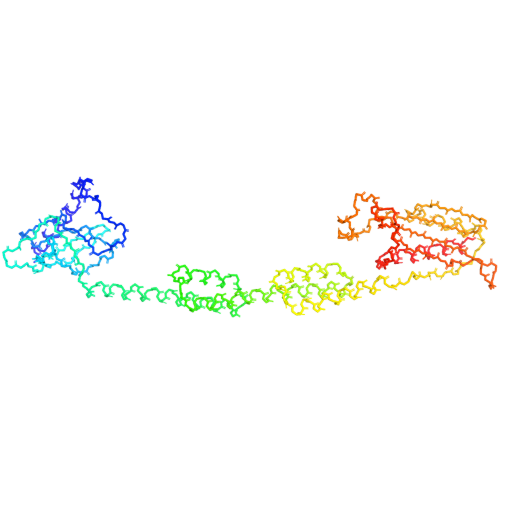 228 LEU A CA 1
ATOM 1872 C C . LEU A 1 228 ? -20.411 -5.702 25.610 1.00 76.69 228 LEU A C 1
ATOM 1874 O O . LEU A 1 228 ? -21.243 -5.127 26.310 1.00 76.69 228 LEU A O 1
ATOM 1878 N N . ARG A 1 229 ? -20.428 -7.033 25.469 1.00 73.50 229 ARG A N 1
ATOM 1879 C CA . ARG A 1 229 ? -21.411 -7.900 26.146 1.00 73.50 229 ARG A CA 1
ATOM 1880 C C . ARG A 1 229 ? -21.313 -7.797 27.665 1.00 73.50 229 ARG A C 1
ATOM 1882 O O . ARG A 1 229 ? -22.338 -7.714 28.334 1.00 73.50 229 ARG A O 1
ATOM 1889 N N . THR A 1 230 ? -20.097 -7.758 28.207 1.00 69.94 230 THR A N 1
ATOM 1890 C CA . THR A 1 230 ? -19.862 -7.604 29.652 1.00 69.94 230 THR A CA 1
ATOM 1891 C C . THR A 1 230 ? -20.365 -6.252 30.151 1.00 69.94 230 THR A C 1
ATOM 1893 O O . THR A 1 230 ? -20.974 -6.176 31.212 1.00 69.94 230 THR A O 1
ATOM 1896 N N . ILE A 1 231 ? -20.168 -5.185 29.374 1.00 62.12 231 ILE A N 1
ATOM 1897 C CA . ILE A 1 231 ? -20.720 -3.855 29.659 1.00 62.12 231 ILE A CA 1
ATOM 1898 C C . ILE A 1 231 ? -22.257 -3.915 29.708 1.00 62.12 231 ILE A C 1
ATOM 1900 O O . ILE A 1 231 ? -22.859 -3.383 30.636 1.00 62.12 231 ILE A O 1
ATOM 1904 N N . ILE A 1 232 ? -22.897 -4.604 28.763 1.00 56.53 232 ILE A N 1
ATOM 1905 C CA . ILE A 1 232 ? -24.365 -4.705 28.676 1.00 56.53 232 ILE A CA 1
ATOM 1906 C C . ILE A 1 232 ? -24.962 -5.609 29.777 1.00 56.53 232 ILE A C 1
ATOM 1908 O O . ILE A 1 232 ? -26.078 -5.375 30.236 1.00 56.53 232 ILE A O 1
ATOM 1912 N N . SER A 1 233 ? -24.228 -6.630 30.231 1.00 44.50 233 SER A N 1
ATOM 1913 C CA . SER A 1 233 ? -24.715 -7.627 31.199 1.00 44.50 233 SER A CA 1
ATOM 1914 C C . SER A 1 233 ? -24.670 -7.183 32.667 1.00 44.50 233 SER A C 1
ATOM 1916 O O . SER A 1 233 ? -25.100 -7.942 33.536 1.00 44.50 233 SER A O 1
ATOM 1918 N N . ILE A 1 234 ? -24.145 -5.997 32.981 1.00 46.22 234 ILE A N 1
ATOM 1919 C CA . ILE A 1 234 ? -24.078 -5.527 34.370 1.00 46.22 234 ILE A CA 1
ATOM 1920 C C . ILE A 1 234 ? -25.444 -4.969 34.763 1.00 46.22 234 ILE A C 1
ATOM 1922 O O . ILE A 1 234 ? -25.929 -3.986 34.200 1.00 46.22 234 ILE A O 1
ATOM 1926 N N . GLU A 1 235 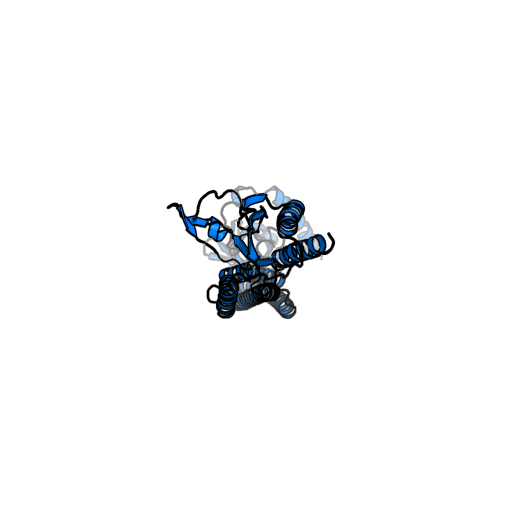? -26.085 -5.646 35.713 1.00 43.75 235 GLU A N 1
ATOM 1927 C CA . GLU A 1 235 ? -27.339 -5.202 36.311 1.00 43.75 235 GLU A CA 1
ATOM 1928 C C . GLU A 1 235 ? -27.170 -3.807 36.931 1.00 43.75 235 GLU A C 1
ATOM 1930 O O . GLU A 1 235 ? -26.077 -3.478 37.396 1.00 43.75 235 GLU A O 1
ATOM 1935 N N . PRO A 1 236 ? -28.215 -2.957 36.921 1.00 48.19 236 PRO A N 1
ATOM 1936 C CA . PRO A 1 236 ? -28.133 -1.634 37.524 1.00 48.19 236 PRO A CA 1
ATOM 1937 C C . PRO A 1 236 ? -27.682 -1.760 38.981 1.00 48.19 236 PRO A C 1
ATOM 1939 O O . PRO A 1 236 ? -28.415 -2.291 39.819 1.00 48.19 236 PRO A O 1
ATOM 1942 N N . GLU A 1 237 ? -26.476 -1.269 39.277 1.00 43.47 237 GLU A N 1
ATOM 1943 C CA . GLU A 1 237 ? -26.012 -1.160 40.652 1.00 43.47 237 GLU A CA 1
ATOM 1944 C C . GLU A 1 237 ? -26.974 -0.253 41.403 1.00 43.47 237 GLU A C 1
ATOM 1946 O O . GLU A 1 237 ? -27.178 0.920 41.084 1.00 43.47 237 GLU A O 1
ATOM 1951 N N . THR A 1 238 ? -27.607 -0.849 42.397 1.00 47.34 238 THR A N 1
ATOM 1952 C CA . THR A 1 238 ? -28.533 -0.165 43.270 1.00 47.34 238 THR A CA 1
ATOM 1953 C C . THR A 1 238 ? -27.702 0.571 44.312 1.00 47.34 238 THR A C 1
ATOM 1955 O O . THR A 1 238 ? -27.100 -0.055 45.180 1.00 47.34 238 THR A O 1
ATOM 1958 N N . ILE A 1 239 ? -27.608 1.898 44.197 1.00 49.97 239 ILE A N 1
ATOM 1959 C CA . ILE A 1 239 ? -26.915 2.712 45.201 1.00 49.97 239 ILE A CA 1
ATOM 1960 C C . ILE A 1 239 ? -27.856 2.882 46.393 1.00 49.97 239 ILE A C 1
ATOM 1962 O O . ILE A 1 239 ? -28.794 3.676 46.330 1.00 49.97 239 ILE A O 1
ATOM 1966 N N . ILE A 1 240 ? -27.590 2.126 47.458 1.00 46.69 240 ILE A N 1
ATOM 1967 C CA . ILE A 1 240 ? -28.305 2.226 48.730 1.00 46.69 240 ILE A CA 1
ATOM 1968 C C . ILE A 1 240 ? -27.593 3.249 49.608 1.00 46.69 240 ILE A C 1
ATOM 1970 O O . ILE A 1 240 ? -26.402 3.098 49.888 1.00 46.69 240 ILE A O 1
ATOM 1974 N N . VAL A 1 241 ? -28.304 4.293 50.038 1.00 51.16 241 VAL A N 1
ATOM 1975 C CA . VAL A 1 241 ? -27.768 5.269 50.997 1.00 51.16 241 VAL A CA 1
ATOM 1976 C C . VAL A 1 241 ? -28.745 5.498 52.132 1.00 51.16 241 VAL A C 1
ATOM 1978 O O . VAL A 1 241 ? -29.887 5.905 51.913 1.00 51.16 241 VAL A O 1
ATOM 1981 N N . ASP A 1 242 ? -28.245 5.255 53.342 1.00 45.97 242 ASP A N 1
ATOM 1982 C CA . ASP A 1 242 ? -28.907 5.589 54.595 1.00 45.97 242 ASP A CA 1
ATOM 1983 C C . ASP A 1 242 ? -28.783 7.093 54.847 1.00 45.97 242 ASP A C 1
ATOM 1985 O O . ASP A 1 242 ? -27.668 7.636 54.876 1.00 45.97 242 ASP A O 1
ATOM 1989 N N . ILE A 1 243 ? -29.932 7.752 55.014 1.00 54.81 243 ILE A N 1
ATOM 1990 C CA . ILE A 1 243 ? -30.031 9.185 55.289 1.00 54.81 243 ILE A CA 1
ATOM 1991 C C . ILE A 1 243 ? -30.787 9.373 56.602 1.00 54.81 243 ILE A C 1
ATOM 1993 O O . ILE A 1 243 ? -31.942 8.964 56.733 1.00 54.81 243 ILE A O 1
ATOM 1997 N N . ASN A 1 244 ? -30.141 10.022 57.566 1.00 56.81 244 ASN A N 1
ATOM 1998 C CA . ASN A 1 244 ? -30.720 10.310 58.871 1.00 56.81 244 ASN A CA 1
ATOM 1999 C C . ASN A 1 244 ? -31.440 11.672 58.874 1.00 56.81 244 ASN A C 1
ATOM 2001 O O . ASN A 1 244 ? -30.860 12.673 59.281 1.00 56.81 244 ASN A O 1
ATOM 2005 N N . ALA A 1 245 ? -32.685 11.720 58.383 1.00 58.94 245 ALA A N 1
ATOM 2006 C CA . ALA A 1 245 ? -33.491 12.946 58.388 1.00 58.94 245 ALA A CA 1
ATOM 2007 C C . ALA A 1 245 ? -35.014 12.679 58.331 1.00 58.94 245 ALA A C 1
ATOM 2009 O O . ALA A 1 245 ? -35.442 11.614 57.867 1.00 58.94 245 ALA A O 1
ATOM 2010 N N . PRO A 1 246 ? -35.862 13.639 58.761 1.00 65.19 246 PRO A N 1
ATOM 2011 C CA . PRO A 1 246 ? -37.314 13.576 58.596 1.00 65.19 246 PRO A CA 1
ATOM 2012 C C . PRO A 1 246 ? -37.748 13.386 57.137 1.00 65.19 246 PRO A C 1
ATOM 2014 O O . PRO A 1 246 ? -37.177 13.948 56.201 1.00 65.19 246 PRO A O 1
ATOM 2017 N N . LYS A 1 247 ? -38.819 12.613 56.926 1.00 63.66 247 LYS A N 1
ATOM 2018 C CA . LYS A 1 247 ? -39.237 12.163 55.585 1.00 63.66 247 LYS A CA 1
ATOM 2019 C C . LYS A 1 247 ? -39.565 13.293 54.603 1.00 63.66 247 LYS A C 1
ATOM 2021 O O . LYS A 1 247 ? -39.297 13.182 53.409 1.00 63.66 247 LYS A O 1
ATOM 2026 N N . ASN A 1 248 ? -40.171 14.367 55.101 1.00 66.62 248 ASN A N 1
ATOM 2027 C CA . ASN A 1 248 ? -40.496 15.562 54.324 1.00 66.62 248 ASN A CA 1
ATOM 2028 C C . ASN A 1 248 ? -39.236 16.318 53.878 1.00 66.62 248 ASN A C 1
ATOM 2030 O O . ASN A 1 248 ? -39.209 16.804 52.750 1.00 66.62 248 ASN A O 1
ATOM 2034 N N . ILE A 1 249 ? -38.201 16.349 54.724 1.00 70.44 249 ILE A N 1
ATOM 2035 C CA . ILE A 1 249 ? -36.911 16.986 54.435 1.00 70.44 249 ILE A CA 1
ATOM 2036 C C . ILE A 1 249 ? -36.174 16.201 53.347 1.00 70.44 249 ILE A C 1
ATOM 2038 O O . ILE A 1 249 ? -35.758 16.777 52.350 1.00 70.44 249 ILE A O 1
ATOM 2042 N N . ILE A 1 250 ? -36.113 14.869 53.450 1.00 66.25 250 ILE A N 1
ATOM 2043 C CA . ILE A 1 250 ? -35.438 14.025 52.446 1.00 66.25 250 ILE A CA 1
ATOM 2044 C C . ILE A 1 250 ? -36.056 14.201 51.055 1.00 66.25 250 ILE A C 1
ATOM 2046 O O . ILE A 1 250 ? -35.335 14.333 50.065 1.00 66.25 250 ILE A O 1
ATOM 2050 N N . HIS A 1 251 ? -37.388 14.236 50.968 1.00 69.00 251 HIS A N 1
ATOM 2051 C CA . HIS A 1 251 ? -38.085 14.373 49.689 1.00 69.00 251 HIS A CA 1
ATOM 2052 C C . HIS A 1 251 ? -37.860 15.746 49.039 1.00 69.00 251 HIS A C 1
ATOM 2054 O O . HIS A 1 251 ? -37.607 15.811 47.834 1.00 69.00 251 HIS A O 1
ATOM 2060 N N . SER A 1 252 ? -37.907 16.839 49.813 1.00 75.94 252 SER A N 1
ATOM 2061 C CA . SER A 1 252 ? -37.625 18.184 49.290 1.00 75.94 252 SER A CA 1
ATOM 2062 C C . SER A 1 252 ? -36.154 18.346 48.906 1.00 75.94 252 SER A C 1
ATOM 2064 O O . SER A 1 252 ? -35.855 18.787 47.798 1.00 75.94 252 SER A O 1
ATOM 2066 N N . THR A 1 253 ? -35.233 17.884 49.753 1.00 75.62 253 THR A N 1
ATOM 2067 C CA . THR A 1 253 ? -33.791 17.929 49.490 1.00 75.62 253 THR A CA 1
ATOM 2068 C C . THR A 1 253 ? -33.418 17.111 48.252 1.00 75.62 253 THR A C 1
ATOM 2070 O O . THR A 1 253 ? -32.620 17.562 47.429 1.00 75.62 253 THR A O 1
ATOM 2073 N N . ALA A 1 254 ? -34.032 15.940 48.053 1.00 69.62 254 ALA A N 1
ATOM 2074 C CA . ALA A 1 254 ? -33.830 15.139 46.849 1.00 69.62 254 ALA A CA 1
ATOM 2075 C C . ALA A 1 254 ? -34.285 15.875 45.578 1.00 69.62 254 ALA A C 1
ATOM 2077 O O . ALA A 1 254 ? -33.577 15.848 44.568 1.00 69.62 254 ALA A O 1
ATOM 2078 N N . MET A 1 255 ? -35.426 16.575 45.618 1.00 75.81 255 MET A N 1
ATOM 2079 C CA . MET A 1 255 ? -35.863 17.411 44.495 1.00 75.81 255 MET A CA 1
ATOM 2080 C C . MET A 1 255 ? -34.876 18.536 44.189 1.00 75.81 255 MET A C 1
ATOM 2082 O O . MET A 1 255 ? -34.554 18.756 43.019 1.00 75.81 255 MET A O 1
ATOM 2086 N N . ASP A 1 256 ? -34.404 19.241 45.215 1.00 80.44 256 ASP A N 1
ATOM 2087 C CA . ASP A 1 256 ? -33.517 20.391 45.048 1.00 80.44 256 ASP A CA 1
ATOM 2088 C C . ASP A 1 256 ? -32.163 19.979 44.477 1.00 80.44 256 ASP A C 1
ATOM 2090 O O . ASP A 1 256 ? -31.664 20.608 43.539 1.00 80.44 256 ASP A O 1
ATOM 2094 N N . VAL A 1 257 ? -31.601 18.865 44.956 1.00 73.81 257 VAL A N 1
ATOM 2095 C CA . VAL A 1 257 ? -30.372 18.306 44.386 1.00 73.81 257 VAL A CA 1
ATOM 2096 C C . VAL A 1 257 ? -30.596 17.879 42.938 1.00 73.81 257 VAL A C 1
ATOM 2098 O O . VAL A 1 257 ? -29.823 18.269 42.067 1.00 73.81 257 VAL A O 1
ATOM 2101 N N . LEU A 1 258 ? -31.669 17.150 42.623 1.00 72.94 258 LEU A N 1
ATOM 2102 C CA . LEU A 1 258 ? -31.932 16.736 41.239 1.00 72.94 258 LEU A CA 1
ATOM 2103 C C . LEU A 1 258 ? -32.091 17.938 40.296 1.00 72.94 258 LEU A C 1
ATOM 2105 O O . LEU A 1 258 ? -31.535 17.928 39.196 1.00 72.94 258 LEU A O 1
ATOM 2109 N N . ARG A 1 259 ? -32.772 19.004 40.729 1.00 81.00 259 ARG A N 1
ATOM 2110 C CA . ARG A 1 259 ? -32.885 20.255 39.962 1.00 81.00 259 ARG A CA 1
ATOM 2111 C C . ARG A 1 259 ? -31.537 20.950 39.793 1.00 81.00 259 ARG A C 1
ATOM 2113 O O . ARG A 1 259 ? -31.226 21.380 38.684 1.00 81.00 259 ARG A O 1
ATOM 2120 N N . LYS A 1 260 ? -30.716 21.015 40.847 1.00 83.38 260 LYS A N 1
ATOM 2121 C CA . LYS A 1 260 ? -29.357 21.583 40.806 1.00 83.38 260 LYS A CA 1
ATOM 2122 C C . LYS A 1 260 ? -28.472 20.860 39.792 1.00 83.38 260 LYS A C 1
ATOM 2124 O O . LYS A 1 260 ? -27.695 21.495 39.085 1.00 83.38 260 LYS A O 1
ATOM 2129 N N . TYR A 1 261 ? -28.632 19.546 39.671 1.00 74.75 261 TYR A N 1
ATOM 2130 C CA . TYR A 1 261 ? -27.950 18.742 38.661 1.00 74.75 261 TYR A CA 1
ATOM 2131 C C . TYR A 1 261 ? -28.654 18.764 37.294 1.00 74.75 261 TYR A C 1
ATOM 2133 O O . TYR A 1 261 ? -28.258 18.025 36.400 1.00 74.75 261 TYR A O 1
ATOM 2141 N N . GLY A 1 262 ? -29.654 19.618 37.065 1.00 78.12 262 GLY A N 1
ATOM 2142 C CA . GLY A 1 262 ? -30.310 19.780 35.764 1.00 78.12 262 GLY A CA 1
ATOM 2143 C C . GLY A 1 262 ? -31.217 18.614 35.357 1.00 78.12 262 GLY A C 1
ATOM 2144 O O . GLY A 1 262 ? -31.494 18.441 34.169 1.00 78.12 262 GLY A O 1
ATOM 2145 N N . CYS A 1 263 ? -31.662 17.792 36.308 1.00 74.38 263 CYS A N 1
ATOM 2146 C CA . CYS A 1 263 ? -32.634 16.734 36.061 1.00 74.38 263 CYS A CA 1
ATOM 2147 C C . CYS A 1 263 ? -34.060 17.315 36.014 1.00 74.38 263 CYS A C 1
ATOM 2149 O O . CYS A 1 263 ? -34.466 18.109 36.860 1.00 74.38 263 CYS A O 1
ATOM 2151 N N . LEU A 1 264 ? -34.851 16.875 35.038 1.00 74.19 264 LEU A N 1
ATOM 2152 C CA . LEU A 1 264 ? -36.282 17.132 34.910 1.00 74.19 264 LEU A CA 1
ATOM 2153 C C . LEU A 1 264 ? -37.061 16.066 35.682 1.00 74.19 264 LEU A C 1
ATOM 2155 O O . LEU A 1 264 ? -37.023 14.891 35.317 1.00 74.19 264 LEU A O 1
ATOM 2159 N N . ILE A 1 265 ? -37.777 16.467 36.730 1.00 76.88 265 ILE A N 1
ATOM 2160 C CA . ILE A 1 265 ? -38.616 15.569 37.534 1.00 76.88 265 ILE A CA 1
ATOM 2161 C C . ILE A 1 265 ? -39.847 15.170 36.708 1.00 76.88 265 ILE A C 1
ATOM 2163 O O . ILE A 1 265 ? -40.633 16.030 36.320 1.00 76.88 265 ILE A O 1
ATOM 2167 N N . SER A 1 266 ? -40.009 13.876 36.428 1.00 72.94 266 SER A N 1
ATOM 2168 C CA . SER A 1 266 ? -41.123 13.330 35.641 1.00 72.94 266 SER A CA 1
ATOM 2169 C C . SER A 1 266 ? -42.294 12.868 36.504 1.00 72.94 266 SER A C 1
ATOM 2171 O O . SER A 1 266 ? -43.437 12.941 36.066 1.00 72.94 266 SER A O 1
ATOM 2173 N N . SER A 1 267 ? -42.032 12.407 37.727 1.00 74.19 267 SER A N 1
ATOM 2174 C CA . SER A 1 267 ? -43.083 12.077 38.691 1.00 74.19 267 SER A CA 1
ATOM 2175 C C . SER A 1 267 ? -42.584 12.261 40.112 1.00 74.19 267 SER A C 1
ATOM 2177 O O . SER A 1 267 ? -41.450 11.898 40.423 1.00 74.19 267 SER A O 1
ATOM 2179 N N . SER A 1 268 ? -43.450 12.744 40.994 1.00 77.81 268 SER A N 1
ATOM 2180 C CA . SER A 1 268 ? -43.169 12.809 42.420 1.00 77.81 268 SER A CA 1
ATOM 2181 C C . SER A 1 268 ? -44.389 12.389 43.214 1.00 77.81 268 SER A C 1
ATOM 2183 O O . SER A 1 268 ? -45.480 12.910 42.995 1.00 77.81 268 SER A O 1
ATOM 2185 N N . ASN A 1 269 ? -44.199 11.457 44.140 1.00 74.69 269 ASN A N 1
ATOM 2186 C CA . ASN A 1 269 ? -45.230 11.063 45.080 1.00 74.69 269 ASN A CA 1
ATOM 2187 C C . ASN A 1 269 ? -44.688 11.230 46.504 1.00 74.69 269 ASN A C 1
ATOM 2189 O O . ASN A 1 269 ? -43.967 10.348 46.967 1.00 74.69 269 ASN A O 1
ATOM 2193 N N . PRO A 1 270 ? -45.013 12.332 47.202 1.00 69.69 270 PRO A N 1
ATOM 2194 C CA . PRO A 1 270 ? -44.538 12.567 48.564 1.00 69.69 270 PRO A CA 1
ATOM 2195 C C . PRO A 1 270 ? -45.166 11.609 49.585 1.00 69.69 270 PRO A C 1
ATOM 2197 O O . PRO A 1 270 ? -44.589 11.390 50.640 1.00 69.69 270 PRO A O 1
ATOM 2200 N N . VAL A 1 271 ? -46.322 11.007 49.275 1.00 70.50 271 VAL A N 1
ATOM 2201 C CA . VAL A 1 271 ? -46.985 10.023 50.149 1.00 70.50 271 VAL A CA 1
ATOM 2202 C C . VAL A 1 271 ? -46.276 8.669 50.073 1.00 70.50 271 VAL A C 1
ATOM 2204 O O . VAL A 1 271 ? -46.103 7.998 51.086 1.00 70.50 271 VAL A O 1
ATOM 2207 N N . LYS A 1 272 ? -45.842 8.277 48.868 1.00 66.88 272 LYS A N 1
ATOM 2208 C CA . LYS A 1 272 ? -45.078 7.043 48.617 1.00 66.88 272 LYS A CA 1
ATOM 2209 C C . LYS A 1 272 ? -43.558 7.240 48.661 1.00 66.88 272 LYS A C 1
ATOM 2211 O O . LYS A 1 272 ? -42.837 6.275 48.451 1.00 66.88 272 LYS A O 1
ATOM 2216 N N . TYR A 1 273 ? -43.086 8.468 48.884 1.00 65.75 273 TYR A N 1
ATOM 2217 C CA . TYR A 1 273 ? -41.671 8.867 48.854 1.00 65.75 273 TYR A CA 1
ATOM 2218 C C . TYR A 1 273 ? -40.919 8.429 47.584 1.00 65.75 273 TYR A C 1
ATOM 2220 O O . TYR A 1 273 ? -39.724 8.160 47.597 1.00 65.75 273 TYR A O 1
ATOM 2228 N N . SER A 1 274 ? -41.616 8.373 46.448 1.00 64.62 274 SER A N 1
ATOM 2229 C CA . SER A 1 274 ? -41.022 7.989 45.165 1.00 64.62 274 SER A CA 1
ATOM 2230 C C . SER A 1 274 ? -40.767 9.222 44.304 1.00 64.62 274 SER A C 1
ATOM 2232 O O . SER A 1 274 ? -41.670 10.054 44.132 1.00 64.62 274 SER A O 1
ATOM 2234 N N . LEU A 1 275 ? -39.582 9.320 43.704 1.00 64.06 275 LEU A N 1
ATOM 2235 C CA . LEU A 1 275 ? -39.204 10.434 42.843 1.00 64.06 275 LEU A CA 1
ATOM 2236 C C . LEU A 1 275 ? -38.544 9.921 41.560 1.00 64.06 275 LEU A C 1
ATOM 2238 O O . LEU A 1 275 ? -37.489 9.303 41.577 1.00 64.06 275 LEU A O 1
ATOM 2242 N N . GLN A 1 276 ? -39.143 10.218 40.412 1.00 65.31 276 GLN A N 1
ATOM 2243 C CA . GLN A 1 276 ? -38.537 9.915 39.118 1.00 65.31 276 GLN A CA 1
ATOM 2244 C C . GLN A 1 276 ? -38.107 11.211 38.456 1.00 65.31 276 GLN A C 1
ATOM 2246 O O . GLN A 1 276 ? -38.883 12.167 38.367 1.00 65.31 276 GLN A O 1
ATOM 2251 N N . ALA A 1 277 ? -36.871 11.238 37.979 1.00 65.19 277 ALA A N 1
ATOM 2252 C CA . ALA A 1 277 ? -36.317 12.353 37.241 1.00 65.19 277 ALA A CA 1
ATOM 2253 C C . ALA A 1 277 ? -35.576 11.859 35.995 1.00 65.19 277 ALA A C 1
ATOM 2255 O O . ALA A 1 277 ? -35.270 10.686 35.823 1.00 65.19 277 ALA A O 1
ATOM 2256 N N . SER A 1 278 ? -35.300 12.753 35.060 1.00 64.06 278 SER A N 1
ATOM 2257 C CA . SER A 1 278 ? -34.562 12.433 33.842 1.00 64.06 278 SER A CA 1
ATOM 2258 C C . SER A 1 278 ? -33.657 13.594 33.487 1.00 64.06 278 SER A C 1
ATOM 2260 O O . SER A 1 278 ? -34.075 14.745 33.540 1.00 64.06 278 SER A O 1
ATOM 2262 N N . LYS A 1 279 ? -32.410 13.322 33.115 1.00 67.31 279 LYS A N 1
ATOM 2263 C CA . LYS A 1 279 ? -31.499 14.350 32.618 1.00 67.31 279 LYS A CA 1
ATOM 2264 C C . LYS A 1 279 ? -31.281 14.108 31.143 1.00 67.31 279 LYS A C 1
ATOM 2266 O O . LYS A 1 279 ? -30.879 13.027 30.710 1.00 67.31 279 LYS A O 1
ATOM 2271 N N . ASN A 1 280 ? -31.531 15.138 30.351 1.00 57.84 280 ASN A N 1
ATOM 2272 C CA . ASN A 1 280 ? -31.206 15.082 28.941 1.00 57.84 280 ASN A CA 1
ATOM 2273 C C . ASN A 1 280 ? -29.694 15.281 28.793 1.00 57.84 280 ASN A C 1
ATOM 2275 O O . ASN A 1 280 ? -29.207 16.409 28.762 1.00 57.84 280 ASN A O 1
ATOM 2279 N N . LYS A 1 281 ? -28.943 14.183 28.768 1.00 60.56 281 LYS A N 1
ATOM 2280 C CA . LYS A 1 281 ? -27.510 14.196 28.493 1.00 60.56 281 LYS A CA 1
ATOM 2281 C C . LYS A 1 281 ? -27.329 13.620 27.100 1.00 60.56 281 LYS A C 1
ATOM 2283 O O . LYS A 1 281 ? -27.811 12.523 26.829 1.00 60.56 281 LYS A O 1
ATOM 2288 N N . ARG A 1 282 ? -26.627 14.342 26.222 1.00 47.59 282 ARG A N 1
ATOM 2289 C CA . ARG A 1 282 ? -26.139 13.751 24.973 1.00 47.59 282 ARG A CA 1
ATOM 2290 C C . ARG A 1 282 ? -25.147 12.662 25.355 1.00 47.59 282 ARG A C 1
ATOM 2292 O O . ARG A 1 282 ? -23.982 12.945 25.608 1.00 47.59 282 ARG A O 1
ATOM 2299 N N . VAL A 1 283 ? -25.636 11.436 25.453 1.00 49.59 283 VAL A N 1
ATOM 2300 C CA . VAL A 1 283 ? -24.773 10.267 25.445 1.00 49.59 283 VAL A CA 1
ATOM 2301 C C . VAL A 1 283 ? -24.381 10.082 23.985 1.00 49.59 283 VAL A C 1
ATOM 2303 O O . VAL A 1 283 ? -25.292 9.951 23.156 1.00 49.59 283 VAL A O 1
ATOM 2306 N N . PRO A 1 284 ? -23.087 10.162 23.633 1.00 45.75 284 PRO A N 1
ATOM 2307 C CA . PRO A 1 284 ? -22.637 9.666 22.343 1.00 45.75 284 PRO A CA 1
ATOM 2308 C C . PRO A 1 284 ? -23.001 8.178 22.323 1.00 45.75 284 PRO A C 1
ATOM 2310 O O . PRO A 1 284 ? -22.426 7.385 23.054 1.00 45.75 284 PRO A O 1
ATOM 2313 N N . LEU A 1 285 ? -24.078 7.846 21.619 1.00 44.88 285 LEU A N 1
ATOM 2314 C CA . LEU A 1 285 ? -24.616 6.499 21.493 1.00 44.88 285 LEU A CA 1
ATOM 2315 C C . LEU A 1 285 ? -24.633 6.185 20.004 1.00 44.88 285 LEU A C 1
ATOM 2317 O O . LEU A 1 285 ? -25.293 6.886 19.239 1.00 44.88 285 LEU A O 1
ATOM 2321 N N . ILE A 1 286 ? -23.832 5.182 19.647 1.00 45.59 286 ILE A N 1
ATOM 2322 C CA . ILE A 1 286 ? -23.935 4.246 18.526 1.00 45.59 286 ILE A CA 1
ATOM 2323 C C . ILE A 1 286 ? -24.672 4.782 17.283 1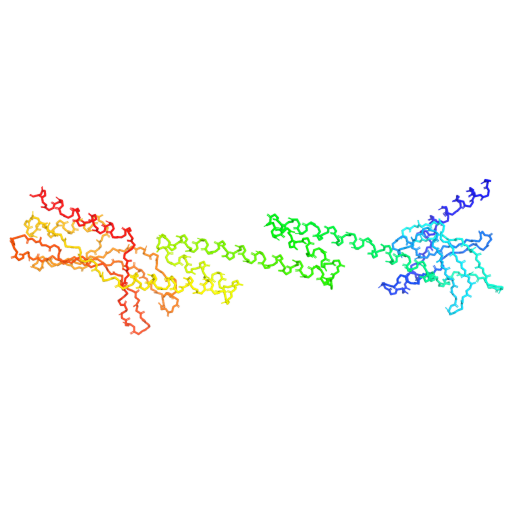.00 45.59 286 ILE A C 1
ATOM 2325 O O . ILE A 1 286 ? -25.896 4.728 17.191 1.00 45.59 286 ILE A O 1
ATOM 2329 N N . LYS A 1 287 ? -23.915 5.191 16.255 1.00 42.41 287 LYS A N 1
ATOM 2330 C CA . LYS A 1 287 ? -24.457 5.454 14.905 1.00 42.41 287 LYS A CA 1
ATOM 2331 C C . LYS A 1 287 ? -25.101 4.214 14.259 1.00 42.41 287 LYS A C 1
ATOM 2333 O O . LYS A 1 287 ? -26.038 4.373 13.484 1.00 42.41 287 LYS A O 1
ATOM 2338 N N . ASP A 1 288 ? -24.658 3.011 14.621 1.00 39.44 288 ASP A N 1
ATOM 2339 C CA . ASP A 1 288 ? -25.085 1.753 13.986 1.00 39.44 288 ASP A CA 1
ATOM 2340 C C . ASP A 1 288 ? -26.356 1.123 14.591 1.00 39.44 288 ASP A C 1
ATOM 2342 O O . ASP A 1 288 ? -26.980 0.292 13.948 1.00 39.44 288 ASP A O 1
ATOM 2346 N N . ILE A 1 289 ? -26.812 1.557 15.772 1.00 42.06 289 ILE A N 1
ATOM 2347 C CA . ILE A 1 289 ? -28.164 1.251 16.272 1.00 42.06 289 ILE A CA 1
ATOM 2348 C C . ILE A 1 289 ? -29.178 2.220 15.645 1.00 42.06 289 ILE A C 1
ATOM 2350 O O . ILE A 1 289 ? -30.349 1.897 15.495 1.00 42.06 289 ILE A O 1
ATOM 2354 N N . ILE A 1 290 ? -28.725 3.411 15.241 1.00 40.91 290 ILE A N 1
ATOM 2355 C CA . ILE A 1 290 ? -29.570 4.499 14.738 1.00 40.91 290 ILE A CA 1
ATOM 2356 C C . ILE A 1 290 ? -29.827 4.378 13.223 1.00 40.91 290 ILE A C 1
ATOM 2358 O O . ILE A 1 290 ? -30.803 4.939 12.726 1.00 40.91 290 ILE A O 1
ATOM 2362 N N . SER A 1 291 ? -29.005 3.639 12.469 1.00 43.41 291 SER A N 1
ATOM 2363 C CA . SER A 1 291 ? -29.156 3.529 11.009 1.00 43.41 291 SER A CA 1
ATOM 2364 C C . SER A 1 291 ? -30.366 2.692 10.567 1.00 43.41 291 SER A C 1
ATOM 2366 O O . SER A 1 291 ? -30.891 2.930 9.479 1.00 43.41 291 SER A O 1
ATOM 2368 N N . GLU A 1 292 ? -30.866 1.773 11.401 1.00 39.94 292 GLU A N 1
ATOM 2369 C CA . GLU A 1 292 ? -32.022 0.923 11.061 1.00 39.94 292 GLU A CA 1
ATOM 2370 C C . GLU A 1 292 ? -33.370 1.465 11.569 1.00 39.94 292 GLU A C 1
ATOM 2372 O O . GLU A 1 292 ? -34.433 1.097 11.053 1.00 39.94 292 GLU A O 1
ATOM 2377 N N . SER A 1 293 ? -33.353 2.394 12.526 1.00 41.62 293 SER A N 1
ATOM 2378 C CA . SER A 1 293 ? -34.543 2.800 13.272 1.00 41.62 293 SER A CA 1
ATOM 2379 C C . SER A 1 293 ? -34.766 4.319 13.251 1.00 41.62 293 SER A C 1
ATOM 2381 O O . SER A 1 293 ? -34.683 4.959 14.284 1.00 41.62 293 SER A O 1
ATOM 2383 N N . GLY A 1 294 ? -35.064 4.906 12.086 1.00 43.38 294 GLY A N 1
ATOM 2384 C CA . GLY A 1 294 ? -35.745 6.210 11.940 1.00 43.38 294 GLY A CA 1
ATOM 2385 C C . GLY A 1 294 ? -35.164 7.461 12.654 1.00 43.38 294 GLY A C 1
ATOM 2386 O O . GLY A 1 294 ? -34.158 7.421 13.357 1.00 43.38 294 GLY A O 1
ATOM 2387 N N . PRO A 1 295 ? -35.780 8.645 12.465 1.00 40.28 295 PRO A N 1
ATOM 2388 C CA . PRO A 1 295 ? -35.317 9.890 13.080 1.00 40.28 295 PRO A CA 1
ATOM 2389 C C . PRO A 1 295 ? -35.695 9.949 14.571 1.00 40.28 295 PRO A C 1
ATOM 2391 O O . PRO A 1 295 ? -36.708 10.538 14.945 1.00 40.28 295 PRO A O 1
ATOM 2394 N N . PHE A 1 296 ? -34.880 9.365 15.455 1.00 45.94 296 PHE A N 1
ATOM 2395 C CA . PHE A 1 296 ? -35.064 9.538 16.898 1.00 45.94 296 PHE A CA 1
ATOM 2396 C C . PHE A 1 296 ? -34.535 10.887 17.386 1.00 45.94 296 PHE A C 1
ATOM 2398 O O . PHE A 1 296 ? -33.350 11.214 17.311 1.00 45.94 296 PHE A O 1
ATOM 2405 N N . THR A 1 297 ? -35.432 11.672 17.976 1.00 41.72 297 THR A N 1
ATOM 2406 C CA . THR A 1 297 ? -35.095 12.906 18.678 1.00 41.72 297 THR A CA 1
ATOM 2407 C C . THR A 1 297 ? -34.811 12.621 20.156 1.00 41.72 297 THR A C 1
ATOM 2409 O O . THR A 1 297 ? -35.740 12.472 20.945 1.00 41.72 297 THR A O 1
ATOM 2412 N N . ARG A 1 298 ? -33.527 12.705 20.534 1.00 47.00 298 ARG A N 1
ATOM 2413 C CA . ARG A 1 298 ? -32.985 12.920 21.900 1.00 47.00 298 ARG A CA 1
ATOM 2414 C C . ARG A 1 298 ? -32.817 11.664 22.776 1.00 47.00 298 ARG A C 1
ATOM 2416 O O . ARG A 1 298 ? -33.748 11.224 23.442 1.00 47.00 298 ARG A O 1
ATOM 2423 N N . ASN A 1 299 ? -31.567 11.207 22.885 1.00 50.66 299 ASN A N 1
ATOM 2424 C CA . ASN A 1 299 ? -31.100 10.266 23.910 1.00 50.66 299 ASN A CA 1
ATOM 2425 C C . ASN A 1 299 ? -31.302 10.890 25.302 1.00 50.66 299 ASN A C 1
ATOM 2427 O O . ASN A 1 299 ? -30.648 11.878 25.632 1.00 50.66 299 ASN A O 1
ATOM 2431 N N . LYS A 1 300 ? -32.220 10.350 26.110 1.00 50.56 300 LYS A N 1
ATOM 2432 C CA . LYS A 1 300 ? -32.470 10.807 27.486 1.00 50.56 300 LYS A CA 1
ATOM 2433 C C . LYS A 1 300 ? -31.942 9.771 28.475 1.00 50.56 300 LYS A C 1
ATOM 2435 O O . LYS A 1 300 ? -32.282 8.594 28.372 1.00 50.56 300 LYS A O 1
ATOM 2440 N N . ILE A 1 301 ? -31.152 10.219 29.451 1.00 54.97 301 ILE A N 1
ATOM 2441 C CA . ILE A 1 301 ? -30.806 9.409 30.621 1.00 54.97 301 ILE A CA 1
ATOM 2442 C C . ILE A 1 301 ? -31.929 9.585 31.644 1.00 54.97 301 ILE A C 1
ATOM 2444 O O . ILE A 1 301 ? -32.262 10.711 32.023 1.00 54.97 301 ILE A O 1
ATOM 2448 N N . TYR A 1 302 ? -32.514 8.486 32.101 1.00 53.69 302 TYR A N 1
ATOM 2449 C CA . TYR A 1 302 ? -33.511 8.494 33.168 1.00 53.69 302 TYR A CA 1
ATOM 2450 C C . TYR A 1 302 ? -32.839 8.134 34.491 1.00 53.69 302 TYR A C 1
ATOM 2452 O O . TYR A 1 302 ? -32.001 7.240 34.528 1.00 53.69 302 TYR A O 1
ATOM 2460 N N . TYR A 1 303 ? -33.208 8.842 35.555 1.00 56.19 303 TYR A N 1
ATOM 2461 C CA . TYR A 1 303 ? -32.781 8.621 36.934 1.00 56.19 303 TYR A CA 1
ATOM 2462 C C . TYR A 1 303 ? -34.040 8.333 37.764 1.00 56.19 303 TYR A C 1
ATOM 2464 O O . TYR A 1 303 ? -34.795 9.243 38.101 1.00 56.19 303 TYR A O 1
ATOM 2472 N N . SER A 1 304 ? -34.306 7.073 38.090 1.00 54.75 304 SER A N 1
ATOM 2473 C CA . SER A 1 304 ? -35.389 6.732 39.020 1.00 54.75 304 SER A CA 1
ATOM 2474 C C . SER A 1 304 ? -34.824 6.661 40.429 1.00 54.75 304 SER A C 1
ATOM 2476 O O . SER A 1 304 ? -33.921 5.861 40.642 1.00 54.75 304 SER A O 1
ATOM 2478 N N . VAL A 1 305 ? -35.332 7.475 41.358 1.00 54.25 305 VAL A N 1
ATOM 2479 C CA . VAL A 1 305 ? -34.984 7.449 42.785 1.00 54.25 305 VAL A CA 1
ATOM 2480 C C . VAL A 1 305 ? -36.184 6.915 43.568 1.00 54.25 305 VAL A C 1
ATOM 2482 O O . VAL A 1 305 ? -37.185 7.604 43.768 1.00 54.25 305 VAL A O 1
ATOM 2485 N N . GLU A 1 306 ? -36.099 5.674 44.024 1.00 56.09 306 GLU A N 1
ATOM 2486 C CA . GLU A 1 306 ? -37.073 5.101 44.954 1.00 56.09 306 GLU A CA 1
ATOM 2487 C C . GLU A 1 306 ? -36.523 5.191 46.375 1.00 56.09 306 GLU A C 1
ATOM 2489 O O . GLU A 1 306 ? -35.407 4.742 46.648 1.00 56.09 306 GLU A O 1
ATOM 2494 N N . VAL A 1 307 ? -37.295 5.809 47.271 1.00 55.22 307 VAL A N 1
ATOM 2495 C CA . VAL A 1 307 ? -36.963 5.944 48.689 1.00 55.22 307 VAL A CA 1
ATOM 2496 C C . VAL A 1 307 ? -37.944 5.092 49.487 1.00 55.22 307 VAL A C 1
ATOM 2498 O O . VAL A 1 307 ? -39.155 5.267 49.373 1.00 55.22 307 VAL A O 1
ATOM 2501 N N . GLU A 1 308 ? -37.434 4.171 50.301 1.00 54.84 308 GLU A N 1
ATOM 2502 C CA . GLU A 1 308 ? -38.248 3.305 51.159 1.00 54.84 308 GLU A CA 1
ATOM 2503 C C . GLU A 1 308 ? -37.949 3.551 52.640 1.00 54.84 308 GLU A C 1
ATOM 2505 O O . GLU A 1 308 ? -36.894 4.070 53.012 1.00 54.84 308 GLU A O 1
ATOM 2510 N N . LYS A 1 309 ? -38.901 3.196 53.514 1.00 45.69 309 LYS A N 1
ATOM 2511 C CA . LYS A 1 309 ? -38.683 3.253 54.965 1.00 45.69 309 LYS A CA 1
ATOM 2512 C C . LYS A 1 309 ? -37.694 2.160 55.364 1.00 45.69 309 LYS A C 1
ATOM 2514 O O . LYS A 1 309 ? -37.900 1.002 55.012 1.00 45.69 309 LYS A O 1
ATOM 2519 N N . SER A 1 310 ? -36.666 2.518 56.133 1.00 49.56 310 SER A N 1
ATOM 2520 C CA . SER A 1 310 ? -35.763 1.528 56.713 1.00 49.56 310 SER A CA 1
ATOM 2521 C C . SER A 1 310 ? -36.551 0.563 57.605 1.00 49.56 310 SER A C 1
ATOM 2523 O O . SER A 1 310 ? -37.327 1.010 58.451 1.00 49.56 310 SER A O 1
ATOM 2525 N N . PRO A 1 311 ? -36.350 -0.759 57.488 1.00 47.72 311 PRO A N 1
ATOM 2526 C CA . PRO A 1 311 ? -36.965 -1.714 58.404 1.00 47.72 311 PRO A CA 1
ATOM 2527 C C . PRO A 1 311 ? -36.369 -1.649 59.820 1.00 47.72 311 PRO A C 1
ATOM 2529 O O . PRO A 1 311 ? -36.950 -2.202 60.748 1.00 47.72 311 PRO A O 1
ATOM 2532 N N . LYS A 1 312 ? -35.209 -0.997 60.001 1.00 46.88 312 LYS A N 1
ATOM 2533 C CA . LYS A 1 312 ? -34.462 -0.959 61.272 1.00 46.88 312 LYS A CA 1
ATOM 2534 C C . LYS A 1 312 ? -34.510 0.392 61.987 1.00 46.88 312 LYS A C 1
ATOM 2536 O O . LYS A 1 312 ? -33.957 0.512 63.077 1.00 46.88 312 LYS A O 1
ATOM 2541 N N . SER A 1 313 ? -35.122 1.411 61.390 1.00 49.81 313 SER A N 1
ATOM 2542 C CA . SER A 1 313 ? -35.172 2.755 61.964 1.00 49.81 313 SER A CA 1
ATOM 2543 C C . SER A 1 313 ? -36.361 3.558 61.436 1.00 49.81 313 SER A C 1
ATOM 2545 O O . SER A 1 313 ? -36.982 3.200 60.438 1.00 49.81 313 SER A O 1
ATOM 2547 N N . ASP A 1 314 ? -36.668 4.689 62.074 1.00 46.09 314 ASP A N 1
ATOM 2548 C CA . ASP A 1 314 ? -37.628 5.661 61.532 1.00 46.09 314 ASP A CA 1
ATOM 2549 C C . ASP A 1 314 ? -37.066 6.496 60.363 1.00 46.09 314 ASP A C 1
ATOM 2551 O O . ASP A 1 314 ? -37.740 7.397 59.857 1.00 46.09 314 ASP A O 1
ATOM 2555 N N . TYR A 1 315 ? -35.869 6.147 59.879 1.00 45.69 315 TYR A N 1
ATOM 2556 C CA . TYR A 1 315 ? -35.172 6.814 58.783 1.00 45.69 315 TYR A CA 1
ATOM 2557 C C . TYR A 1 315 ? -35.532 6.226 57.412 1.00 45.69 315 TYR A C 1
ATOM 2559 O O . TYR A 1 315 ? -36.058 5.114 57.291 1.00 45.69 315 TYR A O 1
ATOM 2567 N N . LEU A 1 316 ? -35.275 7.002 56.358 1.00 46.47 316 LEU A N 1
ATOM 2568 C CA . LEU A 1 316 ? -35.470 6.575 54.974 1.00 46.47 316 LEU A CA 1
ATOM 2569 C C . LEU A 1 316 ? -34.148 6.102 54.361 1.00 46.47 316 LEU A C 1
ATOM 2571 O O . LEU A 1 316 ? -33.082 6.658 54.621 1.00 46.47 316 LEU A O 1
ATOM 2575 N N . VAL A 1 317 ? -34.255 5.101 53.495 1.00 48.38 317 VAL A N 1
ATOM 2576 C CA . VAL A 1 317 ? -33.160 4.571 52.686 1.00 48.38 317 VAL A CA 1
ATOM 2577 C C . VAL A 1 317 ? -33.485 4.883 51.232 1.00 48.38 317 VAL A C 1
ATOM 2579 O O . VAL A 1 317 ? -34.585 4.574 50.766 1.00 48.38 317 VAL A O 1
ATOM 2582 N N . ILE A 1 318 ? -32.556 5.493 50.488 1.00 51.41 318 ILE A N 1
ATOM 2583 C CA . ILE A 1 318 ? -32.671 5.496 49.022 1.00 51.41 318 ILE A CA 1
ATOM 2584 C C . ILE A 1 318 ? -32.474 4.046 48.599 1.00 51.41 318 ILE A C 1
ATOM 2586 O O . ILE A 1 318 ? -31.354 3.551 48.622 1.00 51.41 318 ILE A O 1
ATOM 2590 N N . ASN A 1 319 ? -33.565 3.351 48.294 1.00 42.72 319 ASN A N 1
ATOM 2591 C CA . ASN A 1 319 ? -33.543 1.918 48.041 1.00 42.72 319 ASN A CA 1
ATOM 2592 C C . ASN A 1 319 ? -33.116 1.622 46.607 1.00 42.72 319 ASN A C 1
ATOM 2594 O O . ASN A 1 319 ? -32.540 0.574 46.348 1.00 42.72 319 ASN A O 1
ATOM 2598 N N . ARG A 1 320 ? -33.386 2.539 45.662 1.00 45.84 320 ARG A N 1
ATOM 2599 C CA . ARG A 1 320 ? -33.048 2.323 44.254 1.00 45.84 320 ARG A CA 1
ATOM 2600 C C . ARG A 1 320 ? -32.781 3.605 43.482 1.00 45.84 320 ARG A C 1
ATOM 2602 O O . ARG A 1 320 ? -33.706 4.359 43.208 1.00 45.84 320 ARG A O 1
ATOM 2609 N N . LEU A 1 321 ? -31.530 3.815 43.063 1.00 48.03 321 LEU A N 1
ATOM 2610 C CA . LEU A 1 321 ? -31.199 4.727 41.964 1.00 48.03 321 LEU A CA 1
ATOM 2611 C C . LEU A 1 321 ? -31.016 3.911 40.676 1.00 48.03 321 LEU A C 1
ATOM 2613 O O . LEU A 1 321 ? -29.925 3.413 40.411 1.00 48.03 321 LEU A O 1
ATOM 2617 N N . ILE A 1 322 ? -32.076 3.748 39.878 1.00 52.22 322 ILE A N 1
ATOM 2618 C CA . ILE A 1 322 ? -31.970 3.074 38.574 1.00 52.22 322 ILE A CA 1
ATOM 2619 C C . ILE A 1 322 ? -31.652 4.116 37.513 1.00 52.22 322 ILE A C 1
ATOM 2621 O O . ILE A 1 322 ? -32.446 5.031 37.277 1.00 52.22 322 ILE A O 1
ATOM 2625 N N . ILE A 1 323 ? -30.523 3.938 36.835 1.00 49.91 323 ILE A N 1
ATOM 2626 C CA . ILE A 1 323 ? -30.164 4.746 35.676 1.00 49.91 323 ILE A CA 1
ATOM 2627 C C . ILE A 1 323 ? -30.322 3.886 34.434 1.00 49.91 323 ILE A C 1
ATOM 2629 O O . ILE A 1 323 ? -29.637 2.879 34.276 1.00 49.91 323 ILE A O 1
ATOM 2633 N N . TYR A 1 324 ? -31.254 4.264 33.566 1.00 51.56 324 TYR A N 1
ATOM 2634 C CA . TYR A 1 324 ? -31.485 3.571 32.306 1.00 51.56 324 TYR A CA 1
ATOM 2635 C C . TYR A 1 324 ? -31.563 4.563 31.154 1.00 51.56 324 TYR A C 1
ATOM 2637 O O . TYR A 1 324 ? -32.034 5.697 31.277 1.00 51.56 324 TYR A O 1
ATOM 2645 N N . LEU A 1 325 ? -31.073 4.111 30.010 1.00 42.69 325 LEU A N 1
ATOM 2646 C CA . LEU A 1 325 ? -31.210 4.800 28.744 1.00 42.69 325 LEU A CA 1
ATOM 2647 C C . LEU A 1 325 ? -32.461 4.247 28.076 1.00 42.69 325 LEU A C 1
ATOM 2649 O O . LEU A 1 325 ? -32.506 3.091 27.669 1.00 42.69 325 LEU A O 1
ATOM 2653 N N . ARG A 1 326 ? -33.513 5.063 28.011 1.00 41.62 326 ARG A N 1
ATOM 2654 C CA . ARG A 1 326 ? -34.710 4.700 27.256 1.00 41.62 326 ARG A CA 1
ATOM 2655 C C . ARG A 1 326 ? -34.507 5.172 25.827 1.00 41.62 326 ARG A C 1
ATOM 2657 O O . ARG A 1 326 ? -34.495 6.379 25.582 1.00 41.62 326 ARG A O 1
ATOM 2664 N N . GLY A 1 327 ? -34.385 4.230 24.903 1.00 40.12 327 GLY A N 1
ATOM 2665 C CA . GLY A 1 327 ? -34.500 4.541 23.486 1.00 40.12 327 GLY A CA 1
ATOM 2666 C C . GLY A 1 327 ? -33.761 3.575 22.586 1.00 40.12 327 GLY A C 1
ATOM 2667 O O . GLY A 1 327 ? -32.633 3.862 22.217 1.00 40.12 327 GLY A O 1
ATOM 2668 N N . VAL A 1 328 ? -34.448 2.511 22.175 1.00 41.66 328 VAL A N 1
ATOM 2669 C CA . VAL A 1 328 ? -34.765 2.307 20.754 1.00 41.66 328 VAL A CA 1
ATOM 2670 C C . VAL A 1 328 ? -36.173 1.723 20.724 1.00 41.66 328 VAL A C 1
ATOM 2672 O O . VAL A 1 328 ? -36.471 0.801 21.483 1.00 41.66 328 VAL A O 1
ATOM 2675 N N . TYR A 1 329 ? -37.058 2.308 19.926 1.00 41.38 329 TYR A N 1
ATOM 2676 C CA . TYR A 1 329 ? -38.279 1.622 19.523 1.00 41.38 329 TYR A CA 1
ATOM 2677 C C . TYR A 1 329 ? -38.012 1.076 18.123 1.00 41.38 329 TYR A C 1
ATOM 2679 O O . TYR A 1 329 ? -37.414 1.781 17.307 1.00 41.38 329 TYR A O 1
ATOM 2687 N N . ASP A 1 330 ? -38.395 -0.161 17.834 1.00 44.72 330 ASP A N 1
ATOM 2688 C CA . ASP A 1 330 ? -38.431 -0.590 16.436 1.00 44.72 330 ASP A CA 1
ATOM 2689 C C . ASP A 1 330 ? -39.511 0.191 15.662 1.00 44.72 330 ASP A C 1
ATOM 2691 O O . ASP A 1 330 ? -40.247 1.028 16.200 1.00 44.72 330 ASP A O 1
ATOM 2695 N N . LYS A 1 331 ? -39.615 -0.088 14.361 1.00 42.59 331 LYS A N 1
ATOM 2696 C CA . LYS A 1 331 ? -40.652 0.488 13.496 1.00 42.59 331 LYS A CA 1
ATOM 2697 C C . LYS A 1 331 ? -42.079 0.115 13.937 1.00 42.59 331 LYS A C 1
ATOM 2699 O O . LYS A 1 331 ? -43.021 0.745 13.467 1.00 42.59 331 LYS A O 1
ATOM 2704 N N . GLU A 1 332 ? -42.234 -0.862 14.828 1.00 46.53 332 GLU A N 1
ATOM 2705 C CA . GLU A 1 332 ? -43.506 -1.387 15.337 1.00 46.53 332 GLU A CA 1
ATOM 2706 C C . GLU A 1 332 ? -43.888 -0.776 16.700 1.00 46.53 332 GLU A C 1
ATOM 2708 O O . GLU A 1 332 ? -44.964 -1.048 17.232 1.00 46.53 332 GLU A O 1
ATOM 2713 N N . GLY A 1 333 ? -43.047 0.104 17.257 1.00 41.34 333 GLY A N 1
ATOM 2714 C CA . GLY A 1 333 ? -43.296 0.764 18.538 1.00 41.34 333 GLY A CA 1
ATOM 2715 C C . GLY A 1 333 ? -42.967 -0.103 19.755 1.00 41.34 333 GLY A C 1
ATOM 2716 O O . GLY A 1 333 ? -43.347 0.253 20.876 1.00 41.34 333 GLY A O 1
ATOM 2717 N N . GLN A 1 334 ? -42.244 -1.211 19.578 1.00 40.09 334 GLN A N 1
ATOM 2718 C CA . GLN A 1 334 ? -41.806 -2.065 20.674 1.00 40.09 334 GLN A CA 1
ATOM 2719 C C . GLN A 1 334 ? -40.594 -1.444 21.376 1.00 40.09 334 GLN A C 1
ATOM 2721 O O . GLN A 1 334 ? -39.580 -1.124 20.759 1.00 40.09 334 GLN A O 1
ATOM 2726 N N . ALA A 1 335 ? -40.712 -1.216 22.686 1.00 41.09 335 ALA A N 1
ATOM 2727 C CA . ALA A 1 335 ? -39.664 -0.585 23.480 1.00 41.09 335 ALA A CA 1
ATOM 2728 C C . ALA A 1 335 ? -38.543 -1.582 23.798 1.00 41.09 335 ALA A C 1
ATOM 2730 O O . ALA A 1 335 ? -38.739 -2.505 24.591 1.00 41.09 335 ALA A O 1
ATOM 2731 N N . TYR A 1 336 ? -37.341 -1.347 23.277 1.00 39.38 336 TYR A N 1
ATOM 2732 C CA . TYR A 1 336 ? -36.155 -2.075 23.711 1.00 39.38 336 TYR A CA 1
ATOM 2733 C C . TYR A 1 336 ? -35.522 -1.359 24.905 1.00 39.38 336 TYR A C 1
ATOM 2735 O O . TYR A 1 336 ? -35.036 -0.225 24.823 1.00 39.38 336 TYR A O 1
ATOM 2743 N N . ASN A 1 337 ? -35.542 -2.033 26.053 1.00 40.25 337 ASN A N 1
ATOM 2744 C CA . ASN A 1 337 ? -34.866 -1.580 27.261 1.00 40.25 337 ASN A CA 1
ATOM 2745 C C . ASN A 1 337 ? -33.388 -1.982 27.187 1.00 40.25 337 ASN A C 1
ATOM 2747 O O . ASN A 1 337 ? -33.005 -3.042 27.682 1.00 40.25 337 ASN A O 1
ATOM 2751 N N . TYR A 1 338 ? -32.548 -1.149 26.573 1.00 37.53 338 TYR A N 1
ATOM 2752 C CA . TYR A 1 338 ? -31.102 -1.366 26.615 1.00 37.53 338 TYR A CA 1
ATOM 2753 C C . TYR A 1 338 ? -30.563 -1.012 28.004 1.00 37.53 338 TYR A C 1
ATOM 2755 O O . TYR A 1 338 ? -30.688 0.118 28.482 1.00 37.53 338 TYR A O 1
ATOM 2763 N N . ARG A 1 339 ? -29.943 -1.996 28.661 1.00 40.81 339 ARG A N 1
ATOM 2764 C CA . ARG A 1 339 ? -29.161 -1.798 29.885 1.00 40.81 339 ARG A CA 1
ATOM 2765 C C . ARG A 1 339 ? -27.747 -1.420 29.464 1.00 40.81 339 ARG A C 1
ATOM 2767 O O . ARG A 1 339 ? -26.995 -2.252 28.973 1.00 40.81 339 ARG A O 1
ATOM 2774 N N . ILE A 1 340 ? -27.416 -0.140 29.571 1.00 38.00 340 ILE A N 1
ATOM 2775 C CA . ILE A 1 340 ? -26.100 0.383 29.198 1.00 38.00 340 ILE A CA 1
ATOM 2776 C C . ILE A 1 340 ? -25.345 0.672 30.489 1.00 38.00 340 ILE A C 1
ATOM 2778 O O . ILE A 1 340 ? -25.841 1.427 31.331 1.00 38.00 340 ILE A O 1
ATOM 2782 N N . LYS A 1 341 ? -24.147 0.092 30.649 1.00 39.75 341 LYS A N 1
ATOM 2783 C CA . LYS A 1 341 ? -23.259 0.474 31.749 1.00 39.75 341 LYS A CA 1
ATOM 2784 C C . LYS A 1 341 ? -22.980 1.961 31.642 1.00 39.75 341 LYS A C 1
ATOM 2786 O O . LYS A 1 341 ? -22.603 2.475 30.589 1.00 39.75 341 LYS A O 1
ATOM 2791 N N . MET A 1 342 ? -23.152 2.638 32.761 1.00 48.22 342 MET A N 1
ATOM 2792 C CA . MET A 1 342 ? -22.798 4.036 32.896 1.00 48.22 342 MET A CA 1
ATOM 2793 C C . MET A 1 342 ? -21.353 4.259 32.445 1.00 48.22 342 MET A C 1
ATOM 2795 O O . MET A 1 342 ? -20.455 3.513 32.843 1.00 48.22 342 MET A O 1
ATOM 2799 N N . SER A 1 343 ? -21.103 5.322 31.677 1.00 52.09 343 SER A N 1
ATOM 2800 C CA . SER A 1 343 ? -19.743 5.850 31.606 1.00 52.09 343 SER A CA 1
ATOM 2801 C C . SER A 1 343 ? -19.280 6.166 33.031 1.00 52.09 343 SER A C 1
ATOM 2803 O O . SER A 1 343 ? -20.083 6.597 33.868 1.00 52.09 343 SER A O 1
ATOM 2805 N N . SER A 1 344 ? -17.993 5.964 33.324 1.00 54.31 344 SER A N 1
ATOM 2806 C CA . SER A 1 344 ? -17.417 6.254 34.648 1.00 54.31 344 SER A CA 1
ATOM 2807 C C . SER A 1 344 ? -17.793 7.659 35.146 1.00 54.31 344 SER A C 1
ATOM 2809 O O . SER A 1 344 ? -18.020 7.864 36.336 1.00 54.31 344 SER A O 1
ATOM 2811 N N . ALA A 1 345 ? -17.947 8.612 34.222 1.00 57.88 345 ALA A N 1
ATOM 2812 C CA . ALA A 1 345 ? -18.399 9.970 34.485 1.00 57.88 345 ALA A CA 1
ATOM 2813 C C . ALA A 1 345 ? -19.858 10.058 34.964 1.00 57.88 345 ALA A C 1
ATOM 2815 O O . ALA A 1 345 ? -20.135 10.764 35.928 1.00 57.88 345 ALA A O 1
ATOM 2816 N N . ALA A 1 346 ? -20.798 9.357 34.321 1.00 58.31 346 ALA A N 1
ATOM 2817 C CA . ALA A 1 346 ? -22.196 9.379 34.749 1.00 58.31 346 ALA A CA 1
ATOM 2818 C C . ALA A 1 346 ? -22.365 8.728 36.132 1.00 58.31 346 ALA A C 1
ATOM 2820 O O . ALA A 1 346 ? -23.171 9.197 36.932 1.00 58.31 346 ALA A O 1
ATOM 2821 N N . TYR A 1 347 ? -21.604 7.663 36.413 1.00 61.41 347 TYR A N 1
ATOM 2822 C CA . TYR A 1 347 ? -21.653 6.966 37.700 1.00 61.41 347 TYR A CA 1
ATOM 2823 C C . TYR A 1 347 ? -21.105 7.839 38.832 1.00 61.41 347 TYR A C 1
ATOM 2825 O O . TYR A 1 347 ? -21.752 7.982 39.865 1.00 61.41 347 TYR A O 1
ATOM 2833 N N . LYS A 1 348 ? -19.965 8.509 38.608 1.00 65.25 348 LYS A N 1
ATOM 2834 C CA . LYS A 1 348 ? -19.422 9.504 39.548 1.00 65.25 348 LYS A CA 1
ATOM 2835 C C . LYS A 1 348 ? -20.418 10.632 39.825 1.00 65.25 348 LYS A C 1
ATOM 2837 O O . LYS A 1 348 ? -20.649 10.964 40.980 1.00 65.25 348 LYS A O 1
ATOM 2842 N N . GLU A 1 349 ? -21.063 11.158 38.784 1.00 69.94 349 GLU A N 1
ATOM 2843 C CA . GLU A 1 349 ? -22.088 12.201 38.917 1.00 69.94 349 GLU A CA 1
ATOM 2844 C C . GLU A 1 349 ? -23.287 11.718 39.753 1.00 69.94 349 GLU A C 1
ATOM 2846 O O . GLU A 1 349 ? -23.781 12.440 40.617 1.00 69.94 349 GLU A O 1
ATOM 2851 N N . ALA A 1 350 ? -23.733 10.476 39.544 1.00 65.44 350 ALA A N 1
ATOM 2852 C CA . ALA A 1 350 ? -24.781 9.858 40.351 1.00 65.44 350 ALA A CA 1
ATOM 2853 C C . ALA A 1 350 ? -24.363 9.697 41.823 1.00 65.44 350 ALA A C 1
ATOM 2855 O O . ALA A 1 350 ? -25.129 10.051 42.716 1.00 65.44 350 ALA A O 1
ATOM 2856 N N . GLN A 1 351 ? -23.138 9.239 42.093 1.00 68.56 351 GLN A N 1
ATOM 2857 C CA . GLN A 1 351 ? -22.608 9.145 43.457 1.00 68.56 351 GLN A CA 1
ATOM 2858 C C . GLN A 1 351 ? -22.523 10.515 44.146 1.00 68.56 351 GLN A C 1
ATOM 2860 O O . GLN A 1 351 ? -22.858 10.634 45.323 1.00 68.56 351 GLN A O 1
ATOM 2865 N N . GLU A 1 352 ? -22.107 11.559 43.429 1.00 77.56 352 GLU A N 1
ATOM 2866 C CA . GLU A 1 352 ? -22.061 12.930 43.947 1.00 77.56 352 GLU A CA 1
ATOM 2867 C C . GLU A 1 352 ? -23.452 13.490 44.252 1.00 77.56 352 GLU A C 1
ATOM 2869 O O . GLU A 1 352 ? -23.633 14.129 45.292 1.00 77.56 352 GLU A O 1
ATOM 2874 N N . MET A 1 353 ? -24.443 13.215 43.394 1.00 72.75 353 MET A N 1
ATOM 2875 C CA . MET A 1 353 ? -25.842 13.567 43.654 1.00 72.75 353 MET A CA 1
ATOM 2876 C C . MET A 1 353 ? -26.317 12.935 44.959 1.00 72.75 353 MET A C 1
ATOM 2878 O O . MET A 1 353 ? -26.813 13.632 45.839 1.00 72.75 353 MET A O 1
ATOM 2882 N N . VAL A 1 354 ? -26.102 11.631 45.125 1.00 68.62 354 VAL A N 1
ATOM 2883 C CA . VAL A 1 354 ? -26.531 10.908 46.326 1.00 68.62 354 VAL A CA 1
ATOM 2884 C C . VAL A 1 354 ? -25.815 11.426 47.582 1.00 68.62 354 VAL A C 1
ATOM 2886 O O . VAL A 1 354 ? -26.461 11.668 48.601 1.00 68.62 354 VAL A O 1
ATOM 2889 N N . ARG A 1 355 ? -24.499 11.680 47.511 1.00 76.12 355 ARG A N 1
ATOM 2890 C CA . ARG A 1 355 ? -23.735 12.299 48.612 1.00 76.12 355 ARG A CA 1
ATOM 2891 C C . ARG A 1 355 ? -24.267 13.684 48.976 1.00 76.12 355 ARG A C 1
ATOM 2893 O O . ARG A 1 355 ? -24.368 13.998 50.157 1.00 76.12 355 ARG A O 1
ATOM 2900 N N . SER A 1 356 ? -24.626 14.488 47.977 1.00 76.50 356 SER A N 1
ATOM 2901 C CA . SER A 1 356 ? -25.186 15.826 48.189 1.00 76.50 356 SER A CA 1
ATOM 2902 C C . SER A 1 356 ? -26.548 15.770 48.876 1.00 76.50 356 SER A C 1
ATOM 2904 O O . SER A 1 356 ? -26.801 16.569 49.773 1.00 76.50 356 SER A O 1
ATOM 2906 N N . ILE A 1 357 ? -27.406 14.812 48.496 1.00 72.19 357 ILE A N 1
ATOM 2907 C CA . ILE A 1 357 ? -28.702 14.597 49.158 1.00 72.19 357 ILE A CA 1
ATOM 2908 C C . ILE A 1 357 ? -28.479 14.238 50.626 1.00 72.19 357 ILE A C 1
ATOM 2910 O O . ILE A 1 357 ? -29.092 14.856 51.491 1.00 72.19 357 ILE A O 1
ATOM 2914 N N . LYS A 1 358 ? -27.575 13.291 50.910 1.00 72.00 358 LYS A N 1
ATOM 2915 C CA . LYS A 1 358 ? -27.260 12.878 52.282 1.00 72.00 358 LYS A CA 1
ATOM 2916 C C . LYS A 1 358 ? -26.779 14.053 53.137 1.00 72.00 358 LYS A C 1
ATOM 2918 O O . LYS A 1 358 ? -27.351 14.313 54.186 1.00 72.00 358 LYS A O 1
ATOM 2923 N N . TYR A 1 359 ? -25.774 14.785 52.658 1.00 77.06 359 TYR A N 1
ATOM 2924 C CA . TYR A 1 359 ? -25.180 15.903 53.393 1.00 77.06 359 TYR A CA 1
ATOM 2925 C C . TYR A 1 359 ? -26.199 17.000 53.726 1.00 77.06 359 TYR A C 1
ATOM 2927 O O . TYR A 1 359 ? -26.235 17.494 54.848 1.00 77.06 359 TYR A O 1
ATOM 2935 N N . LEU A 1 360 ? -27.040 17.375 52.758 1.00 73.94 360 LEU A N 1
ATOM 2936 C CA . LEU A 1 360 ? -28.050 18.413 52.963 1.00 73.94 360 LEU A CA 1
ATOM 2937 C C . LEU A 1 360 ? -29.191 17.953 53.870 1.00 73.94 360 LEU A C 1
ATOM 2939 O O . LEU A 1 360 ? -29.749 18.775 54.583 1.00 73.94 360 LEU A O 1
ATOM 2943 N N . ALA A 1 361 ? -29.554 16.672 53.828 1.00 69.44 361 ALA A N 1
ATOM 2944 C CA . ALA A 1 361 ? -30.622 16.141 54.661 1.00 69.44 361 ALA A CA 1
ATOM 2945 C C . ALA A 1 361 ? -30.192 15.992 56.130 1.00 69.44 361 ALA A C 1
ATOM 2947 O O . ALA A 1 361 ? -30.998 16.262 57.006 1.00 69.44 361 ALA A O 1
ATOM 2948 N N . GLU A 1 362 ? -28.944 15.595 56.398 1.00 73.31 362 GLU A N 1
ATOM 2949 C CA . GLU A 1 362 ? -28.420 15.401 57.765 1.00 73.31 362 GLU A CA 1
ATOM 2950 C C . GLU A 1 362 ? -27.973 16.707 58.450 1.00 73.31 362 GLU A C 1
ATOM 2952 O O . GLU A 1 362 ? -27.796 16.734 59.665 1.00 73.31 362 GLU A O 1
ATOM 2957 N N . GLY A 1 363 ? -27.742 17.778 57.681 1.00 71.19 363 GLY A N 1
ATOM 2958 C CA . GLY A 1 363 ? -27.316 19.087 58.194 1.00 71.19 363 GLY A CA 1
ATOM 2959 C C . GLY A 1 363 ? -28.451 20.067 58.518 1.00 71.19 363 GLY A C 1
ATOM 2960 O O . GLY A 1 363 ? -28.163 21.191 58.931 1.00 71.19 363 GLY A O 1
ATOM 2961 N N . LEU A 1 364 ? -29.704 19.667 58.287 1.00 55.44 364 LEU A N 1
ATOM 2962 C CA . LEU A 1 364 ? -30.937 20.409 58.583 1.00 55.44 364 LEU A CA 1
ATOM 2963 C C . LEU A 1 364 ? -31.654 19.757 59.763 1.00 55.44 364 LEU A C 1
ATOM 2965 O O . LEU A 1 364 ? -32.206 20.518 60.588 1.00 55.44 364 LEU A O 1
#

Radius of gyration: 45.27 Å; chains: 1; bounding box: 94×40×123 Å

Sequence (364 aa):
MKRCFLKFAMVIFMLTLISGYVSSDALAKTKKGDPSFGRIVYIDQNMAFVVINLGKKDGVEKDFSFEVYRRDTKIGEIKVVKVRRTFSAADIEYTYKNRFMKVGDTVRPFKKAAETFMRRQKKILREKLNELFIQAQNLLKNKDYKPAEEKIREALQLDPENKKALRIFNEVKEACLREKLNELFIKAQAYLKEMECELAEEKIREALQLDPENKKALKMLRKVEEALRTIISIEPETIIVDINAPKNIIHSTAMDVLRKYGCLISSSNPVKYSLQASKNKRVPLIKDIISESGPFTRNKIYYSVEVEKSPKSDYLVINRLIIYLRGVYDKEGQAYNYRIKMSSAAYKEAQEMVRSIKYLAEGL

Foldseek 3Di:
DVVVVVVVVVVVVVVVVVVVPDDPVVVPDDDPDDLFKWWFADDDVVQQKTKIQAAVCSVDDAQFKWFWADPNDTFAMWGFHAGDHGMTMTGTPDGDPPGDDDGGIMIGTDPVSVVVSVVVVVVVLVVLLVVLVVVLVVCVVVLVLVVSLVSLVVNCVSPVPPPVSVVSNVVSVVSVLVVLLVVLCVQLVVCVVVLVLVSSLVSLVVNCVSPVPPPVSVVSNVVSVVSQVVQQPDDFPFDKDWAPFDLVLLLVLLVVLCVVVQWAWPDQDSPQSWTKTKHQDPDVDDPPLVPQADDDDGWIWIWTFGWDQDPVDNTIMRGGGGIFTWDDQHPVRDTDGGRGRDDPVVVVVVVVSVVSSRVSRRVD